Protein AF-A0A1I0CF00-F1 (afdb_monomer)

Solvent-accessible surface area (backbone atoms only — not comparable to full-atom values): 13195 Å² total; per-residue (Å²): 124,70,68,64,56,53,54,52,51,55,51,50,52,52,50,57,70,64,70,76,66,84,88,83,88,80,82,93,79,86,88,82,90,78,90,83,83,88,87,79,96,73,81,94,70,82,59,93,45,77,67,54,40,52,55,49,54,50,50,50,38,52,54,46,46,50,56,54,45,52,52,44,42,76,74,68,28,50,64,44,57,35,28,77,68,44,48,93,72,26,65,61,33,32,33,40,39,34,33,82,88,76,31,35,36,36,42,26,32,68,42,72,38,69,77,51,71,64,44,67,66,56,51,50,52,52,52,49,29,57,68,70,56,77,86,54,43,73,81,59,37,70,90,75,41,71,88,66,56,83,84,80,54,82,70,60,83,76,60,71,58,58,74,57,58,66,90,75,36,50,82,42,38,37,39,40,31,43,70,41,89,24,76,59,67,87,45,52,93,64,43,46,80,78,50,94,53,29,34,32,45,83,88,30,41,34,38,49,38,68,80,83,66,87,80,118

Mean predicted aligned error: 14.59 Å

Sequence (216 aa):
MSVFILIIVVVIINYYCFHVRKPDNKNQDTNTKKQPPPKKYQEVTTPTSKHARNDYFQKLGVEYEKKVGKKFEELGYYVVYNGLIKGLLDEGVDLIAIDFKRQDIHLIQCKNWKKMVMTHELLEKVYRKLSCFNFHPANYAADNLASYQQINNPYHSQVDITQIEPAKYTIRKSLYISYDRSVHMENGQYLTMMGVGIFKYKEMKIVTTNILEEFK

Radius of gyration: 21.08 Å; Cα contacts (8 Å, |Δi|>4): 256; chains: 1; bounding box: 50×57×60 Å

pLDDT: mean 71.98, std 21.24, range [21.81, 97.56]

Structure (mmCIF, N/CA/C/O backbone):
data_AF-A0A1I0CF00-F1
#
_entry.id   AF-A0A1I0CF00-F1
#
loop_
_atom_site.group_PDB
_atom_site.id
_atom_site.type_symbol
_atom_site.label_atom_id
_atom_site.label_alt_id
_atom_site.label_comp_id
_atom_site.label_asym_id
_atom_site.label_entity_id
_atom_site.label_seq_id
_atom_site.pdbx_PDB_ins_code
_atom_site.Cartn_x
_atom_site.Cartn_y
_atom_site.Cartn_z
_atom_site.occupancy
_atom_site.B_iso_or_equiv
_atom_site.auth_seq_id
_atom_site.auth_comp_id
_atom_site.auth_asym_id
_atom_site.auth_atom_id
_atom_site.pdbx_PDB_model_num
ATOM 1 N N . MET A 1 1 ? 29.404 7.773 33.041 1.00 54.38 1 MET A N 1
ATOM 2 C CA . MET A 1 1 ? 30.088 8.273 31.822 1.00 54.38 1 MET A CA 1
ATOM 3 C C . MET A 1 1 ? 29.540 7.721 30.496 1.00 54.38 1 MET A C 1
ATOM 5 O O . MET A 1 1 ? 29.854 8.291 29.465 1.00 54.38 1 MET A O 1
ATOM 9 N N . SER A 1 2 ? 28.691 6.681 30.478 1.00 61.72 2 SER A N 1
ATOM 10 C CA . SER A 1 2 ? 28.264 6.030 29.220 1.00 61.72 2 SER A CA 1
ATOM 11 C C . SER A 1 2 ? 27.149 6.769 28.441 1.00 61.72 2 SER A C 1
ATOM 13 O O . SER A 1 2 ? 27.129 6.742 27.216 1.00 61.72 2 SER A O 1
ATOM 15 N N . VAL A 1 3 ? 26.269 7.518 29.120 1.00 62.84 3 VAL A N 1
ATOM 16 C CA . VAL A 1 3 ? 25.122 8.205 28.477 1.00 62.84 3 VAL A CA 1
ATOM 17 C C . VAL A 1 3 ? 25.532 9.475 27.715 1.00 62.84 3 VAL A C 1
ATOM 19 O O . VAL A 1 3 ? 24.997 9.761 26.648 1.00 62.84 3 VAL A O 1
ATOM 22 N N . PHE A 1 4 ? 26.532 10.208 28.212 1.00 62.22 4 PHE A N 1
ATOM 23 C CA . PHE A 1 4 ? 27.020 11.431 27.561 1.00 62.22 4 PHE A CA 1
ATOM 24 C C . PHE A 1 4 ? 27.689 11.157 26.208 1.00 62.22 4 PHE A C 1
ATOM 26 O O . PHE A 1 4 ? 27.531 11.940 25.276 1.00 62.22 4 PHE A O 1
ATOM 33 N N . ILE A 1 5 ? 28.373 10.018 26.072 1.00 68.44 5 ILE A N 1
ATOM 34 C CA . ILE A 1 5 ? 29.014 9.617 24.813 1.00 68.44 5 ILE A CA 1
ATOM 35 C C . ILE A 1 5 ? 27.951 9.309 23.748 1.00 68.44 5 ILE A C 1
ATOM 37 O O . ILE A 1 5 ? 28.104 9.711 22.597 1.00 68.44 5 ILE A O 1
ATOM 41 N N . LEU A 1 6 ? 26.836 8.678 24.132 1.00 62.50 6 LEU A N 1
ATOM 42 C CA . LEU A 1 6 ? 25.747 8.356 23.207 1.00 62.50 6 LEU A CA 1
ATOM 43 C C . LEU A 1 6 ? 25.068 9.621 22.653 1.00 62.50 6 LEU A C 1
ATOM 45 O O . LEU A 1 6 ? 24.794 9.704 21.458 1.00 62.50 6 LEU A O 1
ATOM 49 N N . ILE A 1 7 ? 24.853 10.630 23.505 1.00 69.81 7 ILE A N 1
ATOM 50 C CA . ILE A 1 7 ? 24.252 11.909 23.099 1.00 69.81 7 ILE A CA 1
ATOM 51 C C . ILE A 1 7 ? 25.170 12.647 22.119 1.00 69.81 7 ILE A C 1
ATOM 53 O O . ILE A 1 7 ? 24.702 13.138 21.095 1.00 69.81 7 ILE A O 1
ATOM 57 N N . ILE A 1 8 ? 26.481 12.665 22.377 1.00 71.88 8 ILE A N 1
ATOM 58 C CA . ILE A 1 8 ? 27.456 13.306 21.484 1.00 71.88 8 ILE A CA 1
ATOM 59 C C . ILE A 1 8 ? 27.476 12.613 20.114 1.00 71.88 8 ILE A C 1
ATOM 61 O O . ILE A 1 8 ? 27.460 13.294 19.091 1.00 71.88 8 ILE A O 1
ATOM 65 N N . VAL A 1 9 ? 27.421 11.278 20.064 1.00 72.00 9 VAL A N 1
ATOM 66 C CA . VAL A 1 9 ? 27.372 10.531 18.795 1.00 72.00 9 VAL A CA 1
ATOM 67 C C . VAL A 1 9 ? 26.090 10.836 18.009 1.00 72.00 9 VAL A C 1
ATOM 69 O O . VAL A 1 9 ? 26.163 11.077 16.806 1.00 72.00 9 VAL A O 1
ATOM 72 N N . VAL A 1 10 ? 24.927 10.907 18.664 1.00 71.06 10 VAL A N 1
ATOM 73 C CA . VAL A 1 10 ? 23.648 11.231 17.999 1.00 71.06 10 VAL A CA 1
ATOM 74 C C . VAL A 1 10 ? 23.626 12.669 17.470 1.00 71.06 10 VAL A C 1
ATOM 76 O O . VAL A 1 10 ? 23.135 12.903 16.364 1.00 71.06 10 VAL A O 1
ATOM 79 N N . VAL A 1 11 ? 24.185 13.625 18.218 1.00 73.56 11 VAL A N 1
ATOM 80 C CA . VAL A 1 11 ? 24.289 15.031 17.791 1.00 73.56 11 VAL A CA 1
ATOM 81 C C . VAL A 1 11 ? 25.256 15.176 16.618 1.00 73.56 11 VAL A C 1
ATOM 83 O O . VAL A 1 11 ? 24.944 15.880 15.662 1.00 73.56 11 VAL A O 1
ATOM 86 N N . ILE A 1 12 ? 26.386 14.464 16.637 1.00 71.62 12 ILE A N 1
ATOM 87 C CA . ILE A 1 12 ? 27.361 14.470 15.541 1.00 71.62 12 ILE A CA 1
ATOM 88 C C . ILE A 1 12 ? 26.761 13.848 14.272 1.00 71.62 12 ILE A C 1
ATOM 90 O O . ILE A 1 12 ? 26.886 14.432 13.197 1.00 71.62 12 ILE A O 1
ATOM 94 N N . ILE A 1 13 ? 26.055 12.716 14.377 1.00 68.31 13 ILE A N 1
ATOM 95 C CA . ILE A 1 13 ? 25.376 12.089 13.230 1.00 68.31 13 ILE A CA 1
ATOM 96 C C . ILE A 1 13 ? 24.311 13.033 12.653 1.00 68.31 13 ILE A C 1
ATOM 98 O O . ILE A 1 13 ? 24.291 13.244 11.442 1.00 68.31 13 ILE A O 1
ATOM 102 N N . ASN A 1 14 ? 23.482 13.665 13.494 1.00 56.19 14 ASN A N 1
ATOM 103 C CA . ASN A 1 14 ? 22.504 14.659 13.032 1.00 56.19 14 ASN A CA 1
ATOM 104 C C . ASN A 1 14 ? 23.170 15.873 12.368 1.00 56.19 14 ASN A C 1
ATOM 106 O O . ASN A 1 14 ? 22.715 16.317 11.316 1.00 56.19 14 ASN A O 1
ATOM 110 N N . TYR A 1 15 ? 24.265 16.382 12.939 1.00 70.44 15 TYR A N 1
ATOM 111 C CA . TYR A 1 15 ? 25.018 17.505 12.382 1.00 70.44 15 TYR A CA 1
ATOM 112 C C . TYR A 1 15 ? 25.582 17.180 10.991 1.00 70.44 15 TYR A C 1
ATOM 114 O O . TYR A 1 15 ? 25.384 17.954 10.052 1.00 70.44 15 TYR A O 1
ATOM 122 N N . TYR A 1 16 ? 26.197 16.004 10.814 1.00 63.03 16 TYR A N 1
ATOM 123 C CA . TYR A 1 16 ? 26.709 15.568 9.510 1.00 63.03 16 TYR A CA 1
ATOM 124 C C . TYR A 1 16 ? 25.592 15.258 8.501 1.00 63.03 16 TYR A C 1
ATOM 126 O O . TYR A 1 16 ? 25.736 15.593 7.326 1.00 63.03 16 TYR A O 1
ATOM 134 N N . CYS A 1 17 ? 24.455 14.698 8.933 1.00 53.47 17 CYS A N 1
ATOM 135 C CA . CYS A 1 17 ? 23.282 14.511 8.070 1.00 53.47 17 CYS A CA 1
ATOM 136 C C . CYS A 1 17 ? 22.659 15.843 7.620 1.00 53.47 17 CYS A C 1
ATOM 138 O O . CYS A 1 17 ? 22.085 15.909 6.533 1.00 53.47 17 CYS A O 1
ATOM 140 N N . PHE A 1 18 ? 22.783 16.905 8.422 1.00 40.59 18 PHE A N 1
ATOM 141 C CA . PHE A 1 18 ? 22.209 18.218 8.129 1.00 40.59 18 PHE A CA 1
ATOM 142 C C . PHE A 1 18 ? 23.127 19.117 7.278 1.00 40.59 18 PHE A C 1
ATOM 144 O O . PHE A 1 18 ? 22.627 19.905 6.479 1.00 40.59 18 PHE A O 1
ATOM 151 N N . HIS A 1 19 ? 24.457 18.997 7.393 1.00 44.28 19 HIS A N 1
ATOM 152 C CA . HIS A 1 19 ? 25.410 19.909 6.730 1.00 44.28 19 HIS A CA 1
ATOM 153 C C . HIS A 1 19 ? 25.918 19.476 5.342 1.00 44.28 19 HIS A C 1
ATOM 155 O O . HIS A 1 19 ? 26.671 20.219 4.713 1.00 44.28 19 HIS A O 1
ATOM 161 N N . VAL A 1 20 ? 25.469 18.343 4.788 1.00 38.72 20 VAL A N 1
ATOM 162 C CA . VAL A 1 20 ? 25.739 17.979 3.380 1.00 38.72 20 VAL A CA 1
ATOM 163 C C . VAL A 1 20 ? 24.528 18.309 2.500 1.00 38.72 20 VAL A C 1
ATOM 165 O O . VAL A 1 20 ? 23.884 17.446 1.909 1.00 38.72 20 VAL A O 1
ATOM 168 N N . ARG A 1 21 ? 24.216 19.602 2.388 1.00 36.41 21 ARG A N 1
ATOM 169 C CA . ARG A 1 21 ? 23.418 20.165 1.289 1.00 36.41 21 ARG A CA 1
ATOM 170 C C . ARG A 1 21 ? 24.198 21.330 0.692 1.00 36.41 21 ARG A C 1
ATOM 172 O O . ARG A 1 21 ? 24.284 22.398 1.286 1.00 36.41 21 ARG A O 1
ATOM 179 N N . LYS A 1 22 ? 24.799 21.104 -0.481 1.00 34.75 22 LYS A N 1
ATOM 180 C CA . LYS A 1 22 ? 25.343 22.187 -1.311 1.00 34.75 22 LYS A CA 1
ATOM 181 C C . LYS A 1 22 ? 24.185 23.011 -1.899 1.00 34.75 22 LYS A C 1
ATOM 183 O O . LYS A 1 22 ? 23.158 22.419 -2.235 1.00 34.75 22 LYS A O 1
ATOM 188 N N . PRO A 1 23 ? 24.336 24.338 -2.036 1.00 30.58 23 PRO A N 1
ATOM 189 C CA . PRO A 1 23 ? 23.313 25.188 -2.624 1.00 30.58 23 PRO A CA 1
ATOM 190 C C . PRO A 1 23 ? 23.381 25.125 -4.153 1.00 30.58 23 PRO A C 1
ATOM 192 O O . PRO A 1 23 ? 24.454 25.311 -4.726 1.00 30.58 23 PRO A O 1
ATOM 195 N N . ASP A 1 24 ? 22.232 24.927 -4.801 1.00 33.56 24 ASP A N 1
ATOM 196 C CA . ASP A 1 24 ? 22.068 25.242 -6.219 1.00 33.56 24 ASP A CA 1
ATOM 197 C C . ASP A 1 24 ? 21.394 26.609 -6.367 1.00 33.56 24 ASP A C 1
ATOM 199 O O . ASP A 1 24 ? 20.316 26.887 -5.842 1.00 33.56 24 ASP A O 1
ATOM 203 N N . ASN A 1 25 ? 22.115 27.465 -7.078 1.00 31.67 25 ASN A N 1
ATOM 204 C CA . ASN A 1 25 ? 21.819 28.838 -7.439 1.00 31.67 25 ASN A CA 1
ATOM 205 C C . ASN A 1 25 ? 20.781 28.880 -8.577 1.00 31.67 25 ASN A C 1
ATOM 207 O O . ASN A 1 25 ? 20.931 28.115 -9.533 1.00 31.67 25 ASN A O 1
ATOM 211 N N . LYS A 1 26 ? 19.795 29.792 -8.511 1.00 29.53 26 LYS A N 1
ATOM 212 C CA . LYS A 1 26 ? 19.340 30.598 -9.666 1.00 29.53 26 LYS A CA 1
ATOM 213 C C . LYS A 1 26 ? 18.283 31.649 -9.301 1.00 29.53 26 LYS A C 1
ATOM 215 O O . LYS A 1 26 ? 17.176 31.324 -8.889 1.00 29.53 26 LYS A O 1
ATOM 220 N N . ASN A 1 27 ? 18.704 32.896 -9.511 1.00 28.88 27 ASN A N 1
ATOM 221 C CA . ASN A 1 27 ? 18.011 34.087 -10.009 1.00 28.88 27 ASN A CA 1
ATOM 222 C C . ASN A 1 27 ? 16.478 34.152 -9.957 1.00 28.88 27 ASN A C 1
ATOM 224 O O . ASN A 1 27 ? 15.762 33.386 -10.599 1.00 28.88 27 ASN A O 1
ATOM 228 N N . GLN A 1 28 ? 16.024 35.208 -9.279 1.00 29.33 28 GLN A N 1
ATOM 229 C CA . GLN A 1 28 ? 14.734 35.850 -9.475 1.00 29.33 28 GLN A CA 1
ATOM 230 C C . GLN A 1 28 ? 14.637 36.395 -10.901 1.00 29.33 28 GLN A C 1
ATOM 232 O O . GLN A 1 28 ? 15.476 37.194 -11.299 1.00 29.33 28 GLN A O 1
ATOM 237 N N . ASP A 1 29 ? 13.576 36.021 -11.609 1.00 30.38 29 ASP A N 1
ATOM 238 C CA . ASP A 1 29 ? 12.989 36.865 -12.640 1.00 30.38 29 ASP A CA 1
ATOM 239 C C . ASP A 1 29 ? 11.465 36.817 -12.535 1.00 30.38 29 ASP A C 1
ATOM 241 O O . ASP A 1 29 ? 10.836 35.801 -12.236 1.00 30.38 29 ASP A O 1
ATOM 245 N N . THR A 1 30 ? 10.902 38.004 -12.686 1.00 26.94 30 THR A N 1
ATOM 246 C CA . THR A 1 30 ? 9.534 38.406 -12.380 1.00 26.94 30 THR A CA 1
ATOM 247 C C . THR A 1 30 ? 8.502 37.953 -13.418 1.00 26.94 30 THR A C 1
ATOM 249 O O . THR A 1 30 ? 8.816 37.846 -14.597 1.00 26.94 30 THR A O 1
ATOM 252 N N . ASN A 1 31 ? 7.241 37.910 -12.966 1.00 24.97 31 ASN A N 1
ATOM 253 C CA . ASN A 1 31 ? 6.026 38.390 -13.648 1.00 24.97 31 ASN A CA 1
ATOM 254 C C . ASN A 1 31 ? 4.909 37.402 -14.064 1.00 24.97 31 ASN A C 1
ATOM 256 O O . ASN A 1 31 ? 5.079 36.456 -14.818 1.00 24.97 31 ASN A O 1
ATOM 260 N N . THR A 1 32 ? 3.725 37.817 -13.583 1.00 25.53 32 THR A N 1
ATOM 261 C CA . THR A 1 32 ? 2.346 37.752 -14.104 1.00 25.53 32 THR A CA 1
ATOM 262 C C . THR A 1 32 ? 1.561 36.436 -14.224 1.00 25.53 32 THR A C 1
ATOM 264 O O . THR A 1 32 ? 1.728 35.603 -15.106 1.00 25.53 32 THR A O 1
ATOM 267 N N . LYS A 1 33 ? 0.526 36.385 -13.368 1.00 36.03 33 LYS A N 1
ATOM 268 C CA . LYS A 1 33 ? -0.731 35.633 -13.491 1.00 36.03 33 LYS A CA 1
ATOM 269 C C . LYS A 1 33 ? -1.349 35.755 -14.893 1.00 36.03 33 LYS A C 1
ATOM 271 O O . LYS A 1 33 ? -1.507 36.874 -15.374 1.00 36.03 33 LYS A O 1
ATOM 276 N N . LYS A 1 34 ? -1.849 34.637 -15.435 1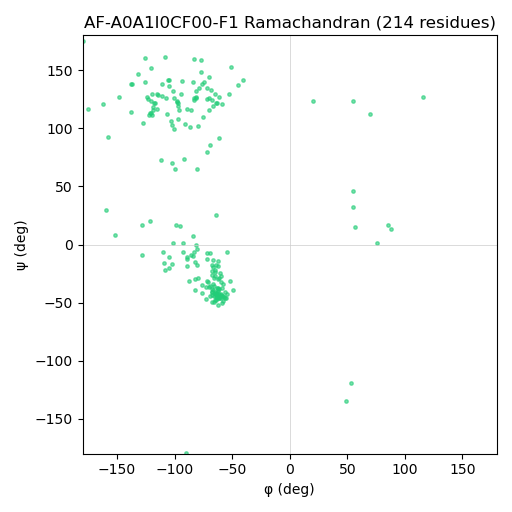.00 26.97 34 LYS A N 1
ATOM 277 C CA . LYS A 1 34 ? -3.046 34.541 -16.301 1.00 26.97 34 LYS A CA 1
ATOM 278 C C . LYS A 1 34 ? -3.525 33.081 -16.340 1.00 26.97 34 LYS A C 1
ATOM 280 O O . LYS A 1 34 ? -2.772 32.194 -16.723 1.00 26.97 34 LYS A O 1
ATOM 285 N N . GLN A 1 35 ? -4.765 32.830 -15.919 1.00 33.41 35 GLN A N 1
ATOM 286 C CA . GLN A 1 35 ? -5.457 31.555 -16.152 1.00 33.41 35 GLN A CA 1
ATOM 287 C C . GLN A 1 35 ? -5.893 31.468 -17.625 1.00 33.41 35 GLN A C 1
ATOM 289 O O . GLN A 1 35 ? -6.404 32.469 -18.132 1.00 33.41 35 GLN A O 1
ATOM 294 N N . PRO A 1 36 ? -5.784 30.306 -18.296 1.00 31.36 36 PRO A N 1
ATOM 295 C CA . PRO A 1 36 ? -6.511 30.056 -19.532 1.00 31.36 36 PRO A CA 1
ATOM 296 C C . PRO A 1 36 ? -7.664 29.033 -19.361 1.00 31.36 36 PRO A C 1
ATOM 298 O O . PRO A 1 36 ? -7.715 28.305 -18.368 1.00 31.36 36 PRO A O 1
ATOM 301 N N . PRO A 1 37 ? -8.621 29.030 -20.311 1.00 28.47 37 PRO A N 1
ATOM 302 C CA . PRO A 1 37 ? -10.024 28.609 -20.161 1.00 28.47 37 PRO A CA 1
ATOM 303 C C . PRO A 1 37 ? -10.239 27.099 -20.462 1.00 28.47 37 PRO A C 1
ATOM 305 O O . PRO A 1 37 ? -9.266 26.391 -20.733 1.00 28.47 37 PRO A O 1
ATOM 308 N N . PRO A 1 38 ? -11.472 26.541 -20.391 1.00 31.38 38 PRO A N 1
ATOM 309 C CA . PRO A 1 38 ? -11.665 25.094 -20.290 1.00 31.38 38 PRO A CA 1
ATOM 310 C C . PRO A 1 38 ? -11.646 24.328 -21.632 1.00 31.38 38 PRO A C 1
ATOM 312 O O . PRO A 1 38 ? -12.282 24.723 -22.601 1.00 31.38 38 PRO A O 1
ATOM 315 N N . LYS A 1 39 ? -10.987 23.154 -21.569 1.00 41.09 39 LYS A N 1
ATOM 316 C CA . LYS A 1 39 ? -11.107 21.876 -22.321 1.00 41.09 39 LYS A CA 1
ATOM 317 C C . LYS A 1 39 ? -11.022 21.842 -23.864 1.00 41.09 39 LYS A C 1
ATOM 319 O O . LYS A 1 39 ? -11.933 22.258 -24.569 1.00 41.09 39 LYS A O 1
ATOM 324 N N . LYS A 1 40 ? -10.064 21.038 -24.360 1.00 21.81 40 LYS A N 1
ATOM 325 C CA . LYS A 1 40 ? -10.243 20.133 -25.517 1.00 21.81 40 LYS A CA 1
ATOM 326 C C . LYS A 1 40 ? -9.366 18.881 -25.331 1.00 21.81 40 LYS A C 1
ATOM 328 O O . LYS A 1 40 ? -8.184 19.010 -25.034 1.00 21.81 40 LYS A O 1
ATOM 333 N N . TYR A 1 41 ? -9.954 17.686 -25.429 1.00 36.16 41 TYR A N 1
ATOM 334 C CA . TYR A 1 41 ? -9.240 16.398 -25.367 1.00 36.16 41 TYR A CA 1
ATOM 335 C C . TYR A 1 41 ? -8.285 16.312 -26.574 1.00 36.16 41 TYR A C 1
ATOM 337 O O . TYR A 1 41 ? -8.749 16.435 -27.708 1.00 36.16 41 TYR A O 1
ATOM 345 N N . GLN A 1 42 ? -6.978 16.151 -26.345 1.00 30.59 42 GLN A N 1
ATOM 346 C CA . GLN A 1 42 ? -5.971 15.955 -27.396 1.00 30.59 42 GLN A CA 1
ATOM 347 C C . GLN A 1 42 ? -5.150 14.687 -27.120 1.00 30.59 42 GLN A C 1
ATOM 349 O O . GLN A 1 42 ? -4.832 14.378 -25.973 1.00 30.59 42 GLN A O 1
ATOM 354 N N . GLU A 1 43 ? -4.881 13.958 -28.203 1.00 34.19 43 GLU A N 1
ATOM 355 C CA . GLU A 1 43 ? -4.116 12.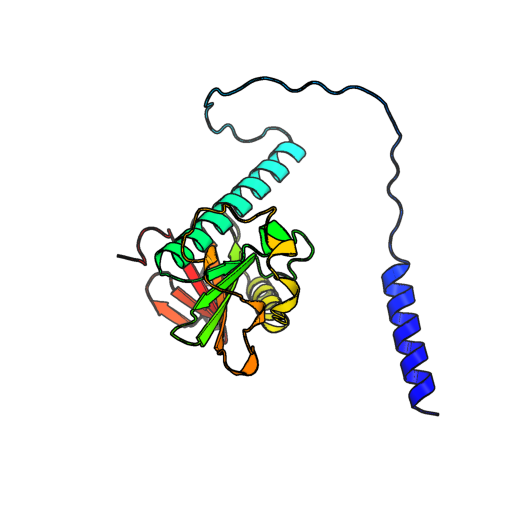713 -28.332 1.00 34.19 43 GLU A CA 1
ATOM 356 C C . GLU A 1 43 ? -2.840 12.654 -27.474 1.00 34.19 43 GLU A C 1
ATOM 358 O O . GLU A 1 43 ? -2.107 13.633 -27.344 1.00 34.19 43 GLU A O 1
ATOM 363 N N . VAL A 1 44 ? -2.553 11.475 -26.908 1.00 39.97 44 VAL A N 1
ATOM 364 C CA . VAL A 1 44 ? -1.395 11.215 -26.036 1.00 39.97 44 VAL A CA 1
ATOM 365 C C . VAL A 1 44 ? -0.097 11.258 -26.853 1.00 39.97 44 VAL A C 1
ATOM 367 O O . VAL A 1 44 ? 0.410 10.234 -27.303 1.00 39.97 44 VAL A O 1
ATOM 370 N N . THR A 1 45 ? 0.466 12.449 -27.038 1.00 41.81 45 THR A N 1
ATOM 371 C CA . THR A 1 45 ? 1.798 12.639 -27.625 1.00 41.81 45 THR A CA 1
ATOM 372 C C . THR A 1 45 ? 2.881 12.472 -26.559 1.00 41.81 45 THR A C 1
ATOM 374 O O . THR A 1 45 ? 2.866 13.150 -25.530 1.00 41.81 45 THR A O 1
ATOM 377 N N . THR A 1 46 ? 3.848 11.587 -26.805 1.00 50.62 46 THR A N 1
ATOM 378 C CA . THR A 1 46 ? 5.064 11.426 -25.990 1.00 50.62 46 THR A CA 1
ATOM 379 C C . THR A 1 46 ? 5.786 12.772 -25.799 1.00 50.62 46 THR A C 1
ATOM 381 O O . THR A 1 46 ? 6.049 13.452 -26.791 1.00 50.62 46 THR A O 1
ATOM 384 N N . PRO A 1 47 ? 6.140 13.175 -24.563 1.00 51.00 47 PRO A N 1
ATOM 385 C CA . PRO A 1 47 ? 6.740 14.484 -24.305 1.00 51.00 47 PRO A CA 1
ATOM 386 C C . PRO A 1 47 ? 8.160 14.614 -24.874 1.00 51.00 47 PRO A C 1
ATOM 388 O O . PRO A 1 47 ? 9.019 13.760 -24.655 1.00 51.00 47 PRO A O 1
ATOM 391 N N . THR A 1 48 ? 8.406 15.728 -25.567 1.00 53.19 48 THR A N 1
ATOM 392 C CA . THR A 1 48 ? 9.644 16.049 -26.299 1.00 53.19 48 THR A CA 1
ATOM 393 C C . THR A 1 48 ? 10.740 16.696 -25.440 1.00 53.19 48 THR A C 1
ATOM 395 O O . THR A 1 48 ? 11.877 16.801 -25.891 1.00 53.19 48 THR A O 1
ATOM 398 N N . SER A 1 49 ? 10.454 17.086 -24.188 1.00 69.62 49 SER A N 1
ATOM 399 C CA . SER A 1 49 ? 11.430 17.683 -23.257 1.00 69.62 49 SER A CA 1
ATOM 400 C C . SER A 1 49 ? 11.607 16.862 -21.971 1.00 69.62 49 SER A C 1
ATOM 402 O O . SER A 1 49 ? 10.689 16.174 -21.519 1.00 69.62 49 SER A O 1
ATOM 404 N N . LYS A 1 50 ? 12.793 16.938 -21.341 1.00 63.12 50 LYS A N 1
ATOM 405 C CA . LYS A 1 50 ? 13.123 16.192 -20.105 1.00 63.12 50 LYS A CA 1
ATOM 406 C C . LYS A 1 50 ? 12.179 16.524 -18.940 1.00 63.12 50 LYS A C 1
ATOM 408 O O . LYS A 1 50 ? 11.799 15.620 -18.201 1.00 63.12 50 LYS A O 1
ATOM 413 N N . HIS A 1 51 ? 11.769 17.787 -18.808 1.00 64.31 51 HIS A N 1
ATOM 414 C CA . HIS A 1 51 ? 10.801 18.216 -17.792 1.00 64.31 51 HIS A CA 1
ATOM 415 C C . HIS A 1 51 ? 9.405 17.647 -18.062 1.00 64.31 51 HIS A C 1
ATOM 417 O O . HIS A 1 51 ? 8.852 16.968 -17.202 1.00 64.31 51 HIS A O 1
ATOM 423 N N . ALA A 1 52 ? 8.896 17.784 -19.291 1.00 63.91 52 ALA A N 1
ATOM 424 C CA . ALA A 1 52 ? 7.593 17.233 -19.663 1.00 63.91 52 ALA A CA 1
ATOM 425 C C . ALA A 1 52 ? 7.546 15.697 -19.541 1.00 63.91 52 ALA A C 1
ATOM 427 O O . ALA A 1 52 ? 6.504 15.117 -19.239 1.00 63.91 52 ALA A O 1
ATOM 428 N N . ARG A 1 53 ? 8.688 15.025 -19.737 1.00 62.72 53 ARG A N 1
ATOM 429 C CA . ARG A 1 53 ? 8.844 13.583 -19.525 1.00 62.72 53 ARG A CA 1
ATOM 430 C C . ARG A 1 53 ? 8.722 13.196 -18.052 1.00 62.72 53 ARG A C 1
ATOM 432 O O . ARG A 1 53 ? 8.034 12.221 -17.759 1.00 62.72 53 ARG A O 1
ATOM 439 N N . ASN A 1 54 ? 9.341 13.945 -17.142 1.00 70.31 54 ASN A N 1
ATOM 440 C CA . ASN A 1 54 ? 9.207 13.701 -15.703 1.00 70.31 54 ASN A CA 1
ATOM 441 C C . ASN A 1 54 ? 7.763 13.914 -15.234 1.00 70.31 54 ASN A C 1
ATOM 443 O O . ASN A 1 54 ? 7.212 13.036 -14.570 1.00 70.31 54 ASN A O 1
ATOM 447 N N . ASP A 1 55 ? 7.126 15.003 -15.665 1.00 75.38 55 ASP A N 1
ATOM 448 C CA . ASP A 1 55 ? 5.731 15.305 -15.324 1.00 75.38 55 ASP A CA 1
ATOM 449 C C . ASP A 1 55 ? 4.774 14.227 -15.849 1.00 75.38 55 ASP A C 1
ATOM 451 O O . ASP A 1 55 ? 3.818 13.840 -15.179 1.00 75.38 55 ASP A O 1
ATOM 455 N N . TYR A 1 56 ? 5.040 13.696 -17.045 1.00 77.12 56 TYR A N 1
ATOM 456 C CA . TYR A 1 56 ? 4.265 12.604 -17.626 1.00 77.12 56 TYR A CA 1
ATOM 457 C C . TYR A 1 56 ? 4.378 11.311 -16.811 1.00 77.12 56 TYR A C 1
ATOM 459 O O . TYR A 1 56 ? 3.359 10.704 -16.486 1.00 77.12 56 TYR A O 1
ATOM 467 N N . PHE A 1 57 ? 5.590 10.891 -16.432 1.00 75.88 57 PHE A N 1
ATOM 468 C CA . PHE A 1 57 ? 5.755 9.688 -15.608 1.00 75.88 57 PHE A CA 1
ATOM 469 C C . PHE A 1 57 ? 5.174 9.851 -14.208 1.00 75.88 57 PHE A C 1
ATOM 471 O O . PHE A 1 57 ? 4.600 8.901 -13.679 1.00 75.88 57 PHE A O 1
ATOM 478 N N . GLN A 1 58 ? 5.272 11.048 -13.630 1.00 80.69 58 GLN A N 1
ATOM 479 C CA . GLN A 1 58 ? 4.642 11.347 -12.351 1.00 80.69 58 GLN A CA 1
ATOM 480 C C . GLN A 1 58 ? 3.117 11.229 -12.448 1.00 80.69 58 GLN A C 1
ATOM 482 O O . GLN A 1 58 ? 2.509 10.554 -11.622 1.00 80.69 58 GLN A O 1
ATOM 487 N N . LYS A 1 59 ? 2.502 11.789 -13.499 1.00 84.31 59 LYS A N 1
ATOM 488 C CA . LYS A 1 59 ? 1.060 11.637 -13.761 1.00 84.31 59 LYS A CA 1
ATOM 489 C C . LYS A 1 59 ? 0.654 10.174 -13.914 1.00 84.31 59 LYS A C 1
ATOM 491 O O . LYS A 1 59 ? -0.318 9.755 -13.298 1.00 84.31 59 LYS A O 1
ATOM 496 N N . LEU A 1 60 ? 1.426 9.384 -14.659 1.00 83.38 60 LEU A N 1
ATOM 497 C CA . LEU A 1 60 ? 1.177 7.947 -14.803 1.00 83.38 60 LEU A CA 1
ATOM 498 C C . LEU A 1 60 ? 1.271 7.188 -13.469 1.00 83.38 60 LEU A C 1
ATOM 500 O O . LEU A 1 60 ? 0.512 6.243 -13.253 1.00 83.38 60 LEU A O 1
ATOM 504 N N . GLY A 1 61 ? 2.201 7.562 -12.586 1.00 85.62 61 GLY A N 1
ATOM 505 C CA . GLY A 1 61 ? 2.294 7.009 -11.231 1.00 85.62 61 GLY A CA 1
ATOM 506 C C . GLY A 1 61 ? 1.040 7.314 -10.412 1.00 85.62 61 GLY A C 1
ATOM 507 O O . GLY A 1 61 ? 0.378 6.394 -9.939 1.00 85.62 61 GLY A O 1
ATOM 508 N N . VAL A 1 62 ? 0.650 8.591 -10.370 1.00 86.88 62 VAL A N 1
ATOM 509 C CA . VAL A 1 62 ? -0.556 9.073 -9.679 1.00 86.88 62 VAL A CA 1
ATOM 510 C C . VAL A 1 62 ? -1.823 8.383 -10.192 1.00 86.88 62 VAL A C 1
ATOM 512 O O . VAL A 1 62 ? -2.669 7.967 -9.405 1.00 86.88 62 VAL A O 1
ATOM 515 N N . GLU A 1 63 ? -1.983 8.240 -11.508 1.00 87.75 63 GLU A N 1
ATOM 516 C CA . GLU A 1 63 ? -3.132 7.540 -12.096 1.00 87.75 63 GLU A CA 1
ATOM 517 C C . GLU A 1 63 ? -3.174 6.064 -11.699 1.00 87.75 63 GLU A C 1
ATOM 519 O O . GLU A 1 63 ? -4.249 5.516 -11.445 1.00 87.75 63 GLU A O 1
ATOM 524 N N . TYR A 1 64 ? -2.011 5.419 -11.617 1.00 88.75 64 TYR A N 1
ATOM 525 C CA . TYR A 1 64 ? -1.919 4.028 -11.202 1.00 88.75 64 TYR A CA 1
ATOM 526 C C . TYR A 1 64 ? -2.255 3.848 -9.716 1.00 88.75 64 TYR A C 1
ATOM 528 O O . TYR A 1 64 ? -3.057 2.975 -9.388 1.00 88.75 64 TYR A O 1
ATOM 536 N N . GLU A 1 65 ? -1.735 4.708 -8.838 1.00 90.81 65 GLU A N 1
ATOM 537 C CA . GLU A 1 65 ? -2.094 4.743 -7.411 1.00 90.81 65 GLU A CA 1
ATOM 538 C C . GLU A 1 65 ? -3.601 4.932 -7.216 1.00 90.81 65 GLU A C 1
ATOM 540 O O . GLU A 1 65 ? -4.234 4.168 -6.488 1.00 90.81 65 GLU A O 1
ATOM 545 N N . LYS A 1 66 ? -4.206 5.881 -7.943 1.00 89.50 66 LYS A N 1
ATOM 546 C CA . LYS A 1 66 ? -5.662 6.093 -7.938 1.00 89.50 66 LYS A CA 1
ATOM 547 C C . LYS A 1 66 ? -6.429 4.858 -8.391 1.00 89.50 66 LYS A C 1
ATOM 549 O O . LYS A 1 66 ? -7.432 4.500 -7.783 1.00 89.50 66 LYS A O 1
ATOM 554 N N . LYS A 1 67 ? -5.965 4.187 -9.448 1.00 89.44 67 LYS A N 1
ATOM 555 C CA . LYS A 1 67 ? -6.606 2.972 -9.965 1.00 89.44 67 LYS A CA 1
ATOM 556 C C . LYS A 1 67 ? -6.569 1.831 -8.946 1.00 89.44 67 LYS A C 1
ATOM 558 O O . LYS A 1 67 ? -7.579 1.150 -8.789 1.00 89.44 67 LYS A O 1
ATOM 563 N N . VAL A 1 68 ? -5.434 1.619 -8.276 1.00 91.19 68 VAL A N 1
ATOM 564 C CA . VAL A 1 68 ? -5.298 0.597 -7.226 1.00 91.19 68 VAL A CA 1
ATOM 565 C C . VAL A 1 68 ? -6.180 0.952 -6.030 1.00 91.19 68 VAL A C 1
ATOM 567 O O . VAL A 1 68 ? -6.977 0.118 -5.608 1.00 91.19 68 VAL A O 1
ATOM 570 N N . GLY A 1 69 ? -6.104 2.190 -5.531 1.00 91.19 69 GLY A N 1
ATOM 571 C CA . GLY A 1 69 ? -6.904 2.645 -4.390 1.00 91.19 69 GLY A CA 1
ATOM 572 C C . GLY A 1 69 ? -8.405 2.507 -4.633 1.00 91.19 69 GLY A C 1
ATOM 573 O O . GLY A 1 69 ? -9.097 1.911 -3.812 1.00 91.19 69 GLY A O 1
ATOM 574 N N . LYS A 1 70 ? -8.888 2.901 -5.817 1.00 87.62 70 LYS A N 1
ATOM 575 C CA . LYS A 1 70 ? -10.296 2.736 -6.196 1.00 87.62 70 LYS A CA 1
ATOM 576 C C . LYS A 1 70 ? -10.763 1.278 -6.143 1.00 87.62 70 LYS A C 1
ATOM 578 O O . LYS A 1 70 ? -11.908 1.022 -5.794 1.00 87.62 70 LYS A O 1
ATOM 583 N N . LYS A 1 71 ? -9.907 0.299 -6.459 1.00 88.88 71 LYS A N 1
ATOM 584 C CA . LYS A 1 71 ? -10.292 -1.117 -6.319 1.00 88.88 71 LYS A CA 1
ATOM 585 C C . LYS A 1 71 ? -10.420 -1.559 -4.872 1.00 88.88 71 LYS A C 1
ATOM 587 O O . LYS A 1 71 ? -11.340 -2.303 -4.565 1.00 88.88 71 LYS A O 1
ATOM 592 N N . PHE A 1 72 ? -9.568 -1.069 -3.978 1.00 90.94 72 PHE A N 1
ATOM 593 C CA . PHE A 1 72 ? -9.760 -1.301 -2.547 1.00 90.94 72 PHE A CA 1
ATOM 594 C C . PHE A 1 72 ? -11.055 -0.651 -2.038 1.00 90.94 72 PHE A C 1
ATOM 596 O O . PHE A 1 72 ? -11.807 -1.293 -1.310 1.00 90.94 72 PHE A O 1
ATOM 603 N N . GLU A 1 73 ? -11.368 0.569 -2.478 1.00 88.50 73 GLU A N 1
ATOM 604 C CA . GLU A 1 73 ? -12.637 1.237 -2.151 1.00 88.50 73 GLU A CA 1
ATOM 605 C C . GLU A 1 73 ? -13.857 0.439 -2.632 1.00 88.50 73 GLU A C 1
ATOM 607 O O . GLU A 1 73 ? -14.803 0.247 -1.873 1.00 88.50 73 GLU A O 1
ATOM 612 N N . GLU A 1 74 ? -13.832 -0.062 -3.872 1.00 86.75 74 GLU A N 1
ATOM 613 C CA . GLU A 1 74 ? -14.897 -0.906 -4.435 1.00 86.75 74 GLU A CA 1
ATOM 614 C C . GLU A 1 74 ? -15.084 -2.219 -3.650 1.00 86.75 74 GLU A C 1
ATOM 616 O O . GLU A 1 74 ? -16.195 -2.739 -3.579 1.00 86.75 74 GLU A O 1
ATOM 621 N N . LEU A 1 75 ? -14.021 -2.728 -3.017 1.00 87.62 75 LEU A N 1
ATOM 622 C CA . LEU A 1 75 ? -14.065 -3.885 -2.114 1.00 87.62 75 LEU A CA 1
ATOM 623 C C . LEU A 1 75 ? -14.520 -3.528 -0.686 1.00 87.62 75 LEU A C 1
ATOM 625 O O . LEU A 1 75 ? -14.613 -4.411 0.166 1.00 87.62 75 LEU A O 1
ATOM 629 N N . GLY A 1 76 ? -14.810 -2.254 -0.409 1.00 86.19 76 GLY A N 1
ATOM 630 C CA . GLY A 1 76 ? -15.298 -1.777 0.886 1.00 86.19 76 GLY A CA 1
ATOM 631 C C . GLY A 1 76 ? -14.207 -1.404 1.891 1.00 86.19 76 GLY A C 1
ATOM 632 O O . GLY A 1 76 ? -14.512 -1.228 3.070 1.00 86.19 76 GLY A O 1
ATOM 633 N N . TYR A 1 77 ? -12.951 -1.276 1.457 1.00 89.25 77 TYR A N 1
ATOM 634 C CA . TYR A 1 77 ? -11.875 -0.769 2.307 1.00 89.25 77 TYR A CA 1
ATOM 635 C C . TYR A 1 77 ? -11.968 0.752 2.432 1.00 89.25 77 TYR A C 1
ATOM 637 O O . TYR A 1 77 ? -12.313 1.455 1.481 1.00 89.25 77 TYR A O 1
ATOM 645 N N . TYR A 1 78 ? -11.556 1.272 3.585 1.00 89.19 78 TYR A N 1
ATOM 646 C CA . TYR A 1 78 ? -11.227 2.687 3.724 1.00 89.19 78 TYR A CA 1
ATOM 647 C C . TYR A 1 78 ? -9.812 2.918 3.209 1.00 89.19 78 TYR A C 1
ATOM 649 O O . TYR A 1 78 ? -8.878 2.254 3.662 1.00 89.19 78 TYR A O 1
ATOM 65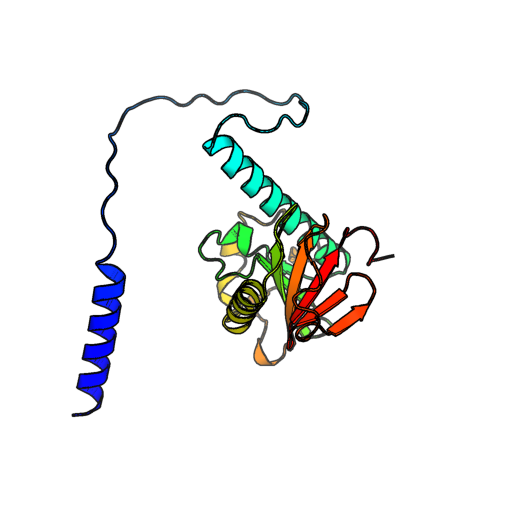7 N N . VAL A 1 79 ? -9.636 3.852 2.277 1.00 89.38 79 VAL A N 1
ATOM 658 C CA . VAL A 1 79 ? -8.356 4.044 1.584 1.00 89.38 79 VAL A CA 1
ATOM 659 C C . VAL A 1 79 ? -7.784 5.430 1.851 1.00 89.38 79 VAL A C 1
ATOM 661 O O . VAL A 1 79 ? -8.381 6.456 1.534 1.00 89.38 79 VAL A O 1
ATOM 664 N N . VAL A 1 80 ? -6.572 5.467 2.397 1.00 89.44 80 VAL A N 1
ATOM 665 C CA . VAL A 1 80 ? -5.752 6.677 2.486 1.00 89.44 80 VAL A CA 1
ATOM 666 C C . VAL A 1 80 ? -4.762 6.678 1.327 1.00 89.44 80 VAL A C 1
ATOM 668 O O . VAL A 1 80 ? -3.901 5.803 1.237 1.00 89.44 80 VAL A O 1
ATOM 671 N N . TYR A 1 81 ? -4.841 7.695 0.469 1.00 89.81 81 TYR A N 1
ATOM 672 C CA . TYR A 1 81 ? -3.890 7.923 -0.624 1.00 89.81 81 TYR A CA 1
ATOM 673 C C . TYR A 1 81 ? -2.616 8.613 -0.112 1.00 89.81 81 TYR A C 1
ATOM 675 O O . TYR A 1 81 ? -2.348 9.770 -0.437 1.00 89.81 81 TYR A O 1
ATOM 683 N N . ASN A 1 82 ? -1.856 7.919 0.740 1.00 91.38 82 ASN A N 1
ATOM 684 C CA . ASN A 1 82 ? -0.701 8.466 1.459 1.00 91.38 82 ASN A CA 1
ATOM 685 C C . ASN A 1 82 ? 0.349 9.106 0.534 1.00 91.38 82 ASN A C 1
ATOM 687 O O . ASN A 1 82 ? 0.810 10.204 0.830 1.00 91.38 82 ASN A O 1
ATOM 691 N N . GLY A 1 83 ? 0.665 8.482 -0.603 1.00 88.25 83 GLY A N 1
ATOM 692 C CA . GLY A 1 83 ? 1.603 9.013 -1.598 1.00 88.25 83 GLY A CA 1
ATOM 693 C C . GLY A 1 83 ? 1.140 10.342 -2.200 1.00 88.25 83 GLY A C 1
ATOM 694 O O . GLY A 1 83 ? 1.933 11.269 -2.355 1.00 88.25 83 GLY A O 1
ATOM 695 N N . LEU A 1 84 ? -0.166 10.495 -2.442 1.00 86.25 84 LEU A N 1
ATOM 696 C CA . LEU A 1 84 ? -0.738 11.750 -2.943 1.00 86.25 84 LEU A CA 1
ATOM 697 C C . LEU A 1 84 ? -0.773 12.841 -1.867 1.00 86.25 84 LEU A C 1
ATOM 699 O O . LEU A 1 84 ? -0.535 14.003 -2.176 1.00 86.25 84 LEU A O 1
ATOM 703 N N . ILE A 1 85 ? -1.044 12.463 -0.614 1.00 83.25 85 ILE A N 1
ATOM 704 C CA . ILE A 1 85 ? -1.125 13.386 0.527 1.00 83.25 85 ILE A CA 1
ATOM 705 C C . ILE A 1 85 ? 0.267 13.887 0.932 1.00 83.25 85 ILE A C 1
ATOM 707 O O . ILE A 1 85 ? 0.458 15.082 1.156 1.00 83.25 85 ILE A O 1
ATOM 711 N N . LYS A 1 86 ? 1.241 12.978 1.049 1.00 81.75 86 LYS A N 1
ATOM 712 C CA . LYS A 1 86 ? 2.564 13.253 1.630 1.00 81.75 86 LYS A CA 1
ATOM 713 C C . LYS A 1 86 ? 3.677 13.435 0.603 1.00 81.75 86 LYS A C 1
ATOM 715 O O . LYS A 1 86 ? 4.734 13.967 0.949 1.00 81.75 86 LYS A O 1
ATOM 720 N N . GLY A 1 87 ? 3.477 13.015 -0.646 1.00 82.25 87 GLY A N 1
ATOM 721 C CA . GLY A 1 87 ? 4.494 13.093 -1.691 1.00 82.25 87 GLY A CA 1
ATOM 722 C C . GLY A 1 87 ? 5.804 12.434 -1.254 1.00 82.25 87 GLY A C 1
ATOM 723 O O . GLY A 1 87 ? 5.842 11.259 -0.923 1.00 82.25 87 GLY A O 1
ATOM 724 N N . LEU A 1 88 ? 6.892 13.207 -1.198 1.00 77.06 88 LEU A N 1
ATOM 725 C CA . LEU A 1 88 ? 8.219 12.701 -0.809 1.00 77.06 88 LEU A CA 1
ATOM 726 C C . LEU A 1 88 ? 8.326 12.240 0.658 1.00 77.06 88 LEU A C 1
ATOM 728 O O . LEU A 1 88 ? 9.314 11.601 1.016 1.00 77.06 88 LEU A O 1
ATOM 732 N N . LEU A 1 89 ? 7.349 12.583 1.502 1.00 80.50 89 LEU A N 1
ATOM 733 C CA . LEU A 1 89 ? 7.280 12.201 2.917 1.00 80.50 89 LEU A CA 1
ATOM 734 C C . LEU A 1 89 ? 6.417 10.945 3.141 1.00 80.50 89 LEU A C 1
ATOM 736 O O . LEU A 1 89 ? 5.984 10.679 4.259 1.00 80.50 89 LEU A O 1
ATOM 740 N N . ASP A 1 90 ? 6.127 10.193 2.078 1.00 77.31 90 ASP A N 1
ATOM 741 C CA . ASP A 1 90 ? 5.311 8.974 2.106 1.00 77.31 90 ASP A CA 1
ATOM 742 C C . ASP A 1 90 ? 6.000 7.762 2.760 1.00 77.31 90 ASP A C 1
ATOM 744 O O . ASP A 1 90 ? 5.350 6.748 3.015 1.00 77.31 90 ASP A O 1
ATOM 748 N N . GLU A 1 91 ? 7.314 7.850 2.994 1.00 89.19 91 GLU A N 1
ATOM 749 C CA . GLU A 1 91 ? 8.180 6.778 3.505 1.00 89.19 91 GLU A CA 1
ATOM 750 C C . GLU A 1 91 ? 8.153 5.487 2.652 1.00 89.19 91 GLU A C 1
ATOM 752 O O . GLU A 1 91 ? 8.668 4.442 3.052 1.00 89.19 91 GLU A O 1
ATOM 757 N N . GLY A 1 92 ? 7.635 5.560 1.420 1.00 89.06 92 GLY A N 1
ATOM 758 C CA . GLY A 1 92 ? 7.424 4.429 0.513 1.00 89.06 92 GLY A CA 1
ATOM 759 C C . GLY A 1 92 ? 6.116 3.663 0.682 1.00 89.06 92 GLY A C 1
ATOM 760 O O . GLY A 1 92 ? 6.025 2.538 0.192 1.00 89.06 92 GLY A O 1
ATOM 761 N N . VAL A 1 93 ? 5.118 4.222 1.361 1.00 95.31 93 VAL A N 1
ATOM 762 C CA . VAL A 1 93 ? 3.752 3.685 1.346 1.00 95.31 93 VAL A CA 1
ATOM 763 C C 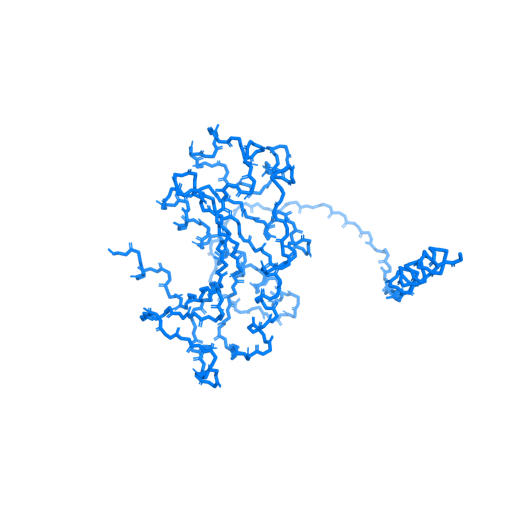. VAL A 1 93 ? 2.884 4.604 0.499 1.00 95.31 93 VAL A C 1
ATOM 765 O O . VAL A 1 93 ? 2.602 5.725 0.901 1.00 95.31 93 VAL A O 1
ATOM 768 N N . ASP A 1 94 ? 2.415 4.131 -0.653 1.00 94.69 94 ASP A N 1
ATOM 769 C CA . ASP A 1 94 ? 1.582 4.958 -1.533 1.00 94.69 94 ASP A CA 1
ATOM 770 C C . ASP A 1 94 ? 0.118 4.938 -1.077 1.00 94.69 94 ASP A C 1
ATOM 772 O O . ASP A 1 94 ? -0.550 5.970 -1.088 1.00 94.69 94 ASP A O 1
ATOM 776 N N . LEU A 1 95 ? -0.382 3.780 -0.627 1.00 93.88 95 LEU A N 1
ATOM 777 C CA . LEU A 1 95 ? -1.748 3.626 -0.121 1.00 93.88 95 LEU A CA 1
ATOM 778 C C . LEU A 1 95 ? -1.766 2.888 1.219 1.00 93.88 95 LEU A C 1
ATOM 780 O O . LEU A 1 95 ? -0.986 1.959 1.447 1.00 93.88 95 LEU A O 1
ATOM 784 N N . ILE A 1 96 ? -2.721 3.260 2.067 1.00 94.50 96 ILE A N 1
ATOM 785 C CA . ILE A 1 96 ? -3.086 2.517 3.275 1.00 94.50 96 ILE A CA 1
ATOM 786 C C . ILE A 1 96 ? -4.552 2.127 3.122 1.00 94.50 96 ILE A C 1
ATOM 788 O O . ILE A 1 96 ? -5.417 3.000 3.120 1.00 94.50 96 ILE A O 1
ATOM 792 N N . ALA A 1 97 ? -4.832 0.835 2.962 1.00 93.00 97 ALA A N 1
ATOM 793 C CA . ALA A 1 97 ? -6.198 0.327 2.857 1.00 93.00 97 ALA A CA 1
ATOM 794 C C . ALA A 1 97 ? -6.577 -0.424 4.137 1.00 93.00 97 ALA A C 1
ATOM 796 O O . ALA A 1 97 ? -5.862 -1.330 4.561 1.00 93.00 97 ALA A O 1
ATOM 797 N N . ILE A 1 98 ? -7.691 -0.042 4.751 1.00 92.56 98 ILE A N 1
ATOM 798 C CA . ILE A 1 98 ? -8.114 -0.516 6.068 1.00 92.56 98 ILE A CA 1
ATOM 799 C C . ILE A 1 98 ? -9.430 -1.273 5.920 1.00 92.56 98 ILE A C 1
ATOM 801 O O . ILE A 1 98 ? -10.424 -0.720 5.447 1.00 92.56 98 ILE A O 1
ATOM 805 N N . ASP A 1 99 ? -9.424 -2.534 6.340 1.00 92.06 99 ASP A N 1
ATOM 806 C CA . ASP A 1 99 ? -10.618 -3.359 6.485 1.00 92.06 99 ASP A CA 1
ATOM 807 C C . ASP A 1 99 ? -10.987 -3.434 7.968 1.00 92.06 99 ASP A C 1
ATOM 809 O O . ASP A 1 99 ? -10.385 -4.175 8.749 1.00 92.06 99 ASP A O 1
ATOM 813 N N . PHE A 1 100 ? -12.000 -2.662 8.356 1.00 88.81 100 PHE A N 1
ATOM 814 C CA . PHE A 1 100 ? -12.500 -2.631 9.731 1.00 88.81 100 PHE A CA 1
ATOM 815 C C . PHE A 1 100 ? -13.177 -3.934 10.157 1.00 88.81 100 PHE A C 1
ATOM 817 O O . PHE A 1 100 ? -13.195 -4.244 11.346 1.00 88.81 100 PHE A O 1
ATOM 824 N N . LYS A 1 101 ? -13.731 -4.709 9.214 1.00 88.81 101 LYS A N 1
ATOM 825 C CA . LYS A 1 101 ? -14.430 -5.964 9.523 1.00 88.81 101 LYS A CA 1
ATOM 826 C C . LYS A 1 101 ? -13.436 -7.070 9.845 1.00 88.81 101 LYS A C 1
ATOM 828 O O . LYS A 1 101 ? -13.665 -7.848 10.764 1.00 88.81 101 LYS A O 1
ATOM 833 N N . ARG A 1 102 ? -12.343 -7.146 9.082 1.00 92.44 102 ARG A N 1
ATOM 834 C CA . ARG A 1 102 ? -11.294 -8.166 9.254 1.00 92.44 102 ARG A CA 1
ATOM 835 C C . ARG A 1 102 ? -10.151 -7.720 10.155 1.00 92.44 102 ARG A C 1
ATOM 837 O O . ARG A 1 102 ? -9.288 -8.534 10.459 1.00 92.44 102 ARG A O 1
ATOM 844 N N . GLN A 1 103 ? -10.157 -6.454 10.566 1.00 93.81 103 GLN A N 1
ATOM 845 C CA . GLN A 1 103 ? -9.072 -5.825 11.312 1.00 93.81 103 GLN A CA 1
ATOM 846 C C . GLN A 1 103 ? -7.732 -5.966 10.574 1.00 93.81 103 GLN A C 1
ATOM 848 O O . GLN A 1 103 ? -6.705 -6.313 11.152 1.00 93.81 103 GLN A O 1
ATOM 853 N N . ASP A 1 104 ? -7.739 -5.685 9.271 1.00 95.06 104 ASP A N 1
ATOM 854 C CA . ASP A 1 104 ? -6.546 -5.717 8.425 1.00 95.06 104 ASP A CA 1
ATOM 855 C C . ASP A 1 104 ? -6.163 -4.299 7.982 1.00 95.06 104 ASP A C 1
ATOM 857 O O . ASP A 1 104 ? -7.010 -3.503 7.576 1.00 95.06 104 ASP A O 1
ATOM 861 N N . ILE A 1 105 ? -4.865 -3.994 8.007 1.00 95.56 105 ILE A N 1
ATOM 862 C CA . ILE A 1 105 ? -4.295 -2.776 7.420 1.00 95.56 105 ILE A CA 1
ATOM 863 C C . ILE A 1 105 ? -3.305 -3.200 6.342 1.00 95.56 105 ILE A C 1
ATOM 865 O O . ILE A 1 105 ? -2.293 -3.844 6.617 1.00 95.56 105 ILE A O 1
ATOM 869 N N . HIS A 1 106 ? -3.576 -2.815 5.103 1.00 96.81 106 HIS A N 1
ATOM 870 C CA . HIS A 1 106 ? -2.708 -3.057 3.963 1.00 96.81 106 HIS A CA 1
ATOM 871 C C . HIS A 1 106 ? -1.841 -1.829 3.692 1.00 96.81 106 HIS A C 1
ATOM 873 O O . HIS A 1 106 ? -2.345 -0.781 3.293 1.00 96.81 106 HIS A O 1
ATOM 879 N N . LEU A 1 107 ? -0.529 -1.988 3.853 1.00 97.56 107 LEU A N 1
ATOM 880 C CA . LEU A 1 107 ? 0.485 -1.037 3.412 1.00 97.56 107 LEU A CA 1
ATOM 881 C C . LEU A 1 107 ? 0.880 -1.383 1.979 1.00 97.56 107 LEU A C 1
ATOM 883 O O . LEU A 1 107 ? 1.379 -2.483 1.710 1.00 97.56 107 LEU A O 1
ATOM 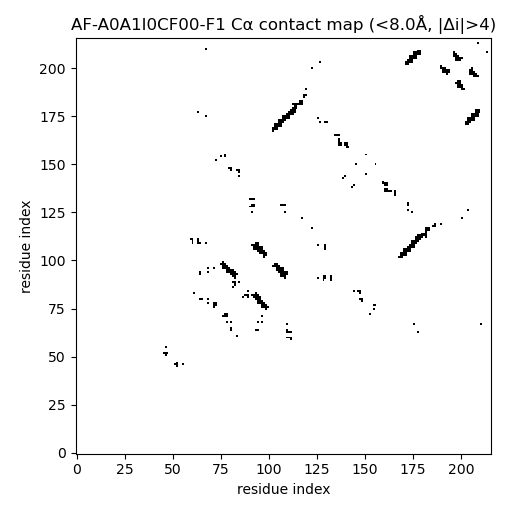887 N N . ILE A 1 108 ? 0.614 -0.466 1.055 1.00 97.00 108 ILE A N 1
ATOM 888 C CA . ILE A 1 108 ? 0.681 -0.740 -0.377 1.00 97.00 108 ILE A CA 1
ATOM 889 C C . ILE A 1 108 ? 1.658 0.225 -1.045 1.00 97.00 108 ILE A C 1
ATOM 891 O O . ILE A 1 108 ? 1.490 1.441 -0.978 1.00 97.00 108 ILE A O 1
ATOM 895 N N . GLN A 1 109 ? 2.643 -0.324 -1.752 1.00 95.88 109 GLN A N 1
ATOM 896 C CA . GLN A 1 109 ? 3.452 0.416 -2.719 1.00 95.88 109 GLN A CA 1
ATOM 897 C C . GLN A 1 109 ? 2.954 0.089 -4.133 1.00 95.88 109 GLN A C 1
ATOM 899 O O . GLN A 1 109 ? 2.789 -1.070 -4.507 1.00 95.88 109 GLN A O 1
ATOM 904 N N . CYS A 1 110 ? 2.756 1.118 -4.938 1.00 92.31 110 CYS A N 1
ATOM 905 C CA . CYS A 1 110 ? 2.408 1.095 -6.343 1.00 92.31 110 CYS A CA 1
ATOM 906 C C . CYS A 1 110 ? 3.634 1.445 -7.201 1.00 92.31 110 CYS A C 1
ATOM 908 O O . CYS A 1 110 ? 4.402 2.370 -6.924 1.00 92.31 110 CYS A O 1
ATOM 910 N N . LYS A 1 111 ? 3.833 0.704 -8.290 1.00 88.12 111 LYS A N 1
ATOM 911 C CA . LYS A 1 111 ? 4.890 0.965 -9.269 1.00 88.12 111 LYS A CA 1
ATOM 912 C C . LYS A 1 111 ? 4.369 0.798 -10.689 1.00 88.12 111 LYS A C 1
ATOM 914 O O . LYS A 1 111 ? 4.029 -0.297 -11.120 1.00 88.12 111 LYS A O 1
ATOM 919 N N . ASN A 1 112 ? 4.330 1.898 -11.440 1.00 83.81 112 ASN A N 1
ATOM 920 C CA . ASN A 1 112 ? 3.901 1.886 -12.837 1.00 83.81 112 ASN A CA 1
ATOM 921 C C . ASN A 1 112 ? 5.106 1.689 -13.784 1.00 83.81 112 ASN A C 1
ATOM 923 O O . ASN A 1 112 ? 5.591 2.645 -14.393 1.00 83.81 112 ASN A O 1
ATOM 927 N N . TRP A 1 113 ? 5.659 0.473 -13.854 1.00 74.94 113 TRP A N 1
ATOM 928 C CA . TRP A 1 113 ? 6.895 0.183 -14.595 1.00 74.94 113 TRP A CA 1
ATOM 929 C C . TRP A 1 113 ? 6.632 -0.516 -15.931 1.00 74.94 113 TRP A C 1
ATOM 931 O O . TRP A 1 113 ? 6.417 -1.722 -15.978 1.00 74.94 113 TRP A O 1
ATOM 941 N N . LYS A 1 114 ? 6.779 0.213 -17.042 1.00 65.69 114 LYS A N 1
ATOM 942 C CA . LYS A 1 114 ? 6.590 -0.352 -18.392 1.00 65.69 114 LYS A CA 1
ATOM 943 C C . LYS A 1 114 ? 7.777 -1.150 -18.956 1.00 65.69 114 LYS A C 1
ATOM 945 O O . LYS A 1 114 ? 7.607 -1.807 -19.970 1.00 65.69 114 LYS A O 1
ATOM 950 N N . LYS A 1 115 ? 8.995 -1.014 -18.405 1.00 62.97 115 LYS A N 1
ATOM 951 C CA . LYS A 1 115 ? 10.230 -1.594 -18.999 1.00 62.97 115 LYS A CA 1
ATOM 952 C C . LYS A 1 115 ? 11.338 -1.945 -17.998 1.00 62.97 115 LYS A C 1
ATOM 954 O O . LYS A 1 115 ? 12.465 -2.205 -18.404 1.00 62.97 115 LYS A O 1
ATOM 959 N N . MET A 1 116 ? 11.068 -1.863 -16.697 1.00 65.12 116 MET A N 1
ATOM 960 C CA . MET A 1 116 ? 12.111 -2.037 -15.686 1.00 65.12 116 MET A CA 1
ATOM 961 C C . MET A 1 116 ? 12.087 -3.459 -15.148 1.00 65.12 116 MET A C 1
ATOM 963 O O . MET A 1 116 ? 11.059 -3.882 -14.631 1.00 65.12 116 MET A O 1
ATOM 967 N N . VAL A 1 117 ? 13.209 -4.172 -15.245 1.00 69.56 117 VAL A N 1
ATOM 968 C CA . VAL A 1 117 ? 13.353 -5.475 -14.593 1.00 69.56 117 VAL A CA 1
ATOM 969 C C . VAL A 1 117 ? 13.419 -5.249 -13.091 1.00 69.56 117 VAL A C 1
ATOM 971 O O . VAL A 1 117 ? 14.224 -4.458 -12.592 1.00 69.56 117 VAL A O 1
ATOM 974 N N . MET A 1 118 ? 12.548 -5.930 -12.363 1.00 74.88 118 MET A N 1
ATOM 975 C CA . MET A 1 118 ? 12.582 -5.906 -10.914 1.00 74.88 118 MET A CA 1
ATOM 976 C C . MET A 1 118 ? 13.739 -6.766 -10.405 1.00 74.88 118 MET A C 1
ATOM 978 O O . MET A 1 118 ? 13.693 -7.987 -10.496 1.00 74.88 118 MET A O 1
ATOM 982 N N . THR A 1 119 ? 14.771 -6.131 -9.856 1.00 83.12 119 THR A N 1
ATOM 983 C CA . THR A 1 119 ? 15.914 -6.819 -9.240 1.00 83.12 119 THR A CA 1
ATOM 984 C C . THR A 1 119 ? 15.608 -7.221 -7.795 1.00 83.12 119 THR A C 1
ATOM 986 O O . THR A 1 119 ? 14.738 -6.632 -7.146 1.00 83.12 119 THR A O 1
ATOM 989 N N . HIS A 1 120 ? 16.349 -8.194 -7.257 1.00 85.69 120 HIS A N 1
ATOM 990 C CA . HIS A 1 120 ? 16.268 -8.552 -5.837 1.00 85.69 120 HIS A CA 1
ATOM 991 C C . HIS A 1 120 ? 16.539 -7.351 -4.913 1.00 85.69 120 HIS A C 1
ATOM 993 O O . HIS A 1 120 ? 15.827 -7.152 -3.934 1.00 85.69 120 HIS A O 1
ATOM 999 N N . GLU A 1 121 ? 17.519 -6.506 -5.247 1.00 87.81 121 GLU A N 1
ATOM 1000 C CA . GLU A 1 121 ? 17.829 -5.298 -4.470 1.00 87.81 121 GLU A CA 1
ATOM 1001 C C . GLU A 1 121 ? 16.631 -4.341 -4.400 1.00 87.81 121 GLU A C 1
ATOM 1003 O O . GLU A 1 121 ? 16.306 -3.794 -3.345 1.00 87.81 121 GLU A O 1
ATOM 1008 N N . LEU A 1 122 ? 15.935 -4.159 -5.521 1.00 86.00 122 LEU A N 1
ATOM 1009 C CA . LEU A 1 122 ? 14.754 -3.313 -5.578 1.00 86.00 122 LEU A CA 1
ATOM 1010 C C . LEU A 1 122 ? 13.591 -3.892 -4.768 1.00 86.00 122 LEU A C 1
ATOM 1012 O O . LEU A 1 122 ? 12.910 -3.140 -4.068 1.00 86.00 122 LEU A O 1
ATOM 1016 N N . LEU A 1 123 ? 13.382 -5.209 -4.844 1.00 89.00 123 LEU A N 1
ATOM 1017 C CA . LEU A 1 123 ? 12.407 -5.919 -4.016 1.00 89.00 123 LEU A CA 1
ATOM 1018 C C . LEU A 1 123 ? 12.695 -5.723 -2.533 1.00 89.00 123 LEU A C 1
ATOM 1020 O O . LEU A 1 123 ? 11.803 -5.325 -1.785 1.00 89.00 123 LEU A O 1
ATOM 1024 N N . GLU A 1 124 ? 13.946 -5.925 -2.125 1.00 92.88 124 GLU A N 1
ATOM 1025 C CA . GLU A 1 124 ? 14.363 -5.749 -0.738 1.00 92.88 124 GLU A CA 1
ATOM 1026 C C . GLU A 1 124 ? 14.179 -4.301 -0.283 1.00 92.88 124 GLU A C 1
ATOM 1028 O O . GLU A 1 124 ? 13.699 -4.041 0.821 1.00 92.88 124 GLU A O 1
ATOM 1033 N N . LYS A 1 125 ? 14.481 -3.331 -1.150 1.00 93.44 125 LYS A N 1
ATOM 1034 C CA . LYS A 1 125 ? 14.269 -1.912 -0.861 1.00 93.44 125 LYS A CA 1
ATOM 1035 C C . LYS A 1 125 ? 12.796 -1.595 -0.614 1.00 93.44 125 LYS A C 1
ATOM 1037 O O . LYS A 1 125 ? 12.499 -0.893 0.350 1.00 93.44 125 LYS A O 1
ATOM 1042 N N . VAL A 1 126 ? 11.881 -2.094 -1.448 1.00 93.50 126 VAL A N 1
ATOM 1043 C CA . VAL A 1 126 ? 10.434 -1.910 -1.229 1.00 93.50 126 VAL A CA 1
ATOM 1044 C C . VAL A 1 126 ? 9.997 -2.618 0.051 1.00 93.50 126 VAL A C 1
ATOM 1046 O O . VAL A 1 126 ? 9.349 -2.003 0.896 1.00 93.50 126 VAL A O 1
ATOM 1049 N N . TYR A 1 127 ? 10.408 -3.874 0.239 1.00 95.38 127 TYR A N 1
ATOM 1050 C CA . TYR A 1 127 ? 10.078 -4.657 1.427 1.00 95.38 127 TYR A CA 1
ATOM 1051 C C . TYR A 1 127 ? 10.494 -3.944 2.717 1.00 95.38 127 TYR A C 1
ATOM 1053 O O . TYR A 1 127 ? 9.697 -3.843 3.652 1.00 95.38 127 TYR A O 1
ATOM 1061 N N . ARG A 1 128 ? 11.715 -3.397 2.767 1.00 96.25 128 ARG A N 1
ATOM 1062 C CA . ARG A 1 128 ? 12.216 -2.646 3.924 1.00 96.25 128 ARG A CA 1
ATOM 1063 C C . ARG A 1 128 ? 11.398 -1.393 4.197 1.00 96.25 128 ARG A C 1
ATOM 1065 O O . ARG A 1 128 ? 11.048 -1.169 5.348 1.00 96.25 128 ARG A O 1
ATOM 1072 N N . LYS A 1 129 ? 11.046 -0.615 3.169 1.00 95.44 129 LYS A N 1
ATOM 1073 C CA . LYS A 1 129 ? 10.199 0.576 3.341 1.00 95.44 129 LYS A CA 1
ATOM 1074 C C . LYS A 1 129 ? 8.846 0.224 3.961 1.00 95.44 129 LYS A C 1
ATOM 1076 O O . LYS A 1 129 ? 8.494 0.774 4.996 1.00 95.44 129 LYS A O 1
ATOM 1081 N N . LEU A 1 130 ? 8.156 -0.777 3.410 1.00 96.31 130 LEU A N 1
ATOM 1082 C CA . LEU A 1 130 ? 6.878 -1.247 3.960 1.00 96.31 130 LEU A CA 1
ATOM 1083 C C . LEU A 1 130 ? 7.013 -1.868 5.360 1.00 96.31 130 LEU A C 1
ATOM 1085 O O . LEU A 1 130 ? 6.053 -1.884 6.122 1.00 96.31 130 LEU A O 1
ATOM 1089 N N . SER A 1 131 ? 8.179 -2.422 5.698 1.00 95.38 131 SER A N 1
ATOM 1090 C CA . SER A 1 131 ? 8.429 -3.042 7.007 1.00 95.38 131 SER A CA 1
ATOM 1091 C C . SER A 1 131 ? 8.797 -2.042 8.096 1.00 95.38 131 SER A C 1
ATOM 1093 O O . SER A 1 131 ? 8.504 -2.295 9.258 1.00 95.38 131 SER A O 1
ATOM 1095 N N . CYS A 1 132 ? 9.434 -0.931 7.733 1.00 94.44 132 CYS A N 1
ATOM 1096 C CA . CYS A 1 132 ? 9.801 0.130 8.667 1.00 94.44 132 CYS A CA 1
ATOM 1097 C C . CYS A 1 132 ? 8.705 1.187 8.832 1.00 94.44 132 CYS A C 1
ATOM 1099 O O . CYS A 1 132 ? 8.797 2.001 9.746 1.00 94.44 132 CYS A O 1
ATOM 1101 N N . PHE A 1 133 ? 7.691 1.188 7.965 1.00 94.12 133 PHE A N 1
ATOM 1102 C CA . PHE A 1 133 ? 6.591 2.134 8.053 1.00 94.12 133 PHE A CA 1
ATOM 1103 C C . PHE A 1 133 ? 5.798 1.949 9.348 1.00 94.12 133 PHE A C 1
ATOM 1105 O O . PHE A 1 133 ? 5.234 0.881 9.603 1.00 94.12 133 PHE A O 1
ATOM 1112 N N . ASN A 1 134 ? 5.725 3.012 10.145 1.00 90.88 134 ASN A N 1
ATOM 1113 C CA . ASN A 1 134 ? 4.990 3.017 11.399 1.00 90.88 134 ASN A CA 1
ATOM 1114 C C . ASN A 1 134 ? 3.637 3.708 11.213 1.00 90.88 134 ASN A C 1
ATOM 1116 O O . ASN A 1 134 ? 3.537 4.937 11.213 1.00 90.88 134 ASN A O 1
ATOM 1120 N N . PHE A 1 135 ? 2.580 2.914 11.043 1.00 89.88 135 PHE A N 1
ATOM 1121 C CA . PHE A 1 135 ? 1.235 3.458 10.913 1.00 89.88 135 PHE A CA 1
ATOM 1122 C C . PHE A 1 135 ? 0.753 4.038 12.247 1.00 89.88 135 PHE A C 1
ATOM 1124 O O . PHE A 1 135 ? 0.539 3.311 13.216 1.00 89.88 135 PHE A O 1
ATOM 1131 N N . HIS A 1 136 ? 0.534 5.353 12.265 1.00 89.00 136 HIS A N 1
ATOM 1132 C CA . HIS A 1 136 ? -0.051 6.054 13.398 1.00 89.00 136 HIS A CA 1
ATOM 1133 C C . HIS A 1 136 ? -1.332 6.783 12.959 1.00 89.00 136 HIS A C 1
ATOM 1135 O O . HIS A 1 136 ? -1.239 7.726 12.167 1.00 89.00 136 HIS A O 1
ATOM 1141 N N . PRO A 1 137 ? -2.522 6.375 13.440 1.00 86.25 137 PRO A N 1
ATOM 1142 C CA . PRO A 1 137 ? -3.795 6.908 12.955 1.00 86.25 137 PRO A CA 1
ATOM 1143 C C . PRO A 1 137 ? -3.965 8.418 13.138 1.00 86.25 137 PRO A C 1
ATOM 1145 O O . PRO A 1 137 ? -4.551 9.075 12.279 1.00 86.25 137 PRO A O 1
ATOM 1148 N N . ALA A 1 138 ? -3.389 8.994 14.201 1.00 84.75 138 ALA A N 1
ATOM 1149 C CA . ALA A 1 138 ? -3.461 10.434 14.454 1.00 84.75 138 ALA A CA 1
ATOM 1150 C C . ALA A 1 138 ? -2.830 11.274 13.326 1.00 84.75 138 ALA A C 1
ATOM 1152 O O . ALA A 1 138 ? -3.246 12.406 13.089 1.00 84.75 138 ALA A O 1
ATOM 1153 N N . ASN A 1 139 ? -1.895 10.701 12.555 1.00 83.56 139 ASN A N 1
ATOM 1154 C CA . ASN A 1 139 ? -1.282 11.371 11.403 1.00 83.56 139 ASN A CA 1
ATOM 1155 C C . ASN A 1 139 ? -2.254 11.573 10.227 1.00 83.56 139 ASN A C 1
ATOM 1157 O O . ASN A 1 139 ? -1.890 12.220 9.247 1.00 83.56 139 ASN A O 1
ATOM 1161 N N . TYR A 1 140 ? -3.459 11.004 10.300 1.00 78.94 140 TYR A N 1
ATOM 1162 C CA . TYR A 1 140 ? -4.437 10.987 9.215 1.00 78.94 140 TYR A CA 1
ATOM 1163 C C . TYR A 1 140 ? -5.827 11.488 9.650 1.00 78.94 140 TYR A C 1
ATOM 1165 O O . TYR A 1 140 ? -6.804 11.265 8.941 1.00 78.94 140 TYR A O 1
ATOM 1173 N N . ALA A 1 141 ? -5.932 12.184 10.788 1.00 69.56 141 ALA A N 1
ATOM 1174 C CA . ALA A 1 141 ? -7.180 12.816 11.229 1.00 69.56 141 ALA A CA 1
ATOM 1175 C C . ALA A 1 141 ? -7.823 13.690 10.125 1.00 69.56 141 ALA A C 1
ATOM 1177 O O . ALA A 1 141 ? -7.119 14.206 9.255 1.00 69.56 141 ALA A O 1
ATOM 1178 N N . ALA A 1 142 ? -9.152 13.855 10.165 1.00 62.75 142 ALA A N 1
ATOM 1179 C CA . ALA A 1 142 ? -9.963 14.439 9.086 1.00 62.75 142 ALA A CA 1
ATOM 1180 C C . ALA A 1 142 ? -9.425 15.775 8.529 1.00 62.75 142 ALA A C 1
ATOM 1182 O O . ALA A 1 142 ? -9.392 15.966 7.311 1.00 62.75 142 ALA A O 1
ATOM 1183 N N . ASP A 1 143 ? -8.911 16.646 9.400 1.00 52.22 143 ASP A N 1
ATOM 1184 C CA . ASP A 1 143 ? -8.364 17.959 9.031 1.00 52.22 143 ASP A CA 1
ATOM 1185 C C . ASP A 1 143 ? -7.110 17.870 8.135 1.00 52.22 143 ASP A C 1
ATOM 1187 O O . ASP A 1 143 ? -6.830 18.779 7.355 1.00 52.22 143 ASP A O 1
ATOM 1191 N N . ASN A 1 144 ? -6.382 16.747 8.179 1.00 52.88 144 ASN A N 1
ATOM 1192 C CA . ASN A 1 144 ? -5.176 16.497 7.382 1.00 52.88 144 ASN A CA 1
ATOM 1193 C C . ASN A 1 144 ? -5.465 15.855 6.011 1.00 52.88 144 ASN A C 1
ATOM 1195 O O . ASN A 1 144 ? -4.562 15.757 5.179 1.00 52.88 144 ASN A O 1
ATOM 1199 N N . LEU A 1 145 ? -6.694 15.386 5.764 1.00 61.84 145 LEU A N 1
ATOM 1200 C CA . LEU A 1 145 ? -7.041 14.545 4.606 1.00 61.84 145 LEU A CA 1
ATOM 1201 C C . LEU A 1 145 ? -7.901 15.259 3.545 1.00 61.84 145 LEU A C 1
ATOM 1203 O O . LEU A 1 145 ? -7.966 14.807 2.397 1.00 61.84 145 LEU A O 1
ATOM 1207 N N . ALA A 1 146 ? -8.504 16.399 3.895 1.00 54.75 146 ALA A N 1
ATOM 1208 C CA . ALA A 1 146 ? -9.5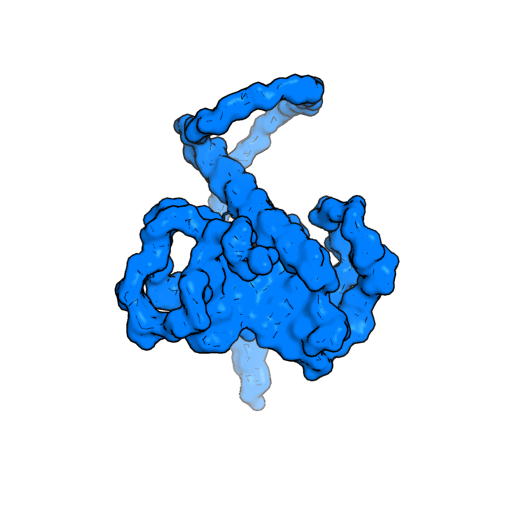04 17.099 3.082 1.00 54.75 146 ALA A CA 1
ATOM 1209 C C . ALA A 1 146 ? -9.006 17.604 1.707 1.00 54.75 146 ALA A C 1
ATOM 1211 O O . ALA A 1 146 ? -9.814 17.880 0.824 1.00 54.75 146 ALA A O 1
ATOM 1212 N N . SER A 1 147 ? -7.692 17.722 1.493 1.00 49.31 147 SER A N 1
ATOM 1213 C CA . SER A 1 147 ? -7.103 18.286 0.267 1.00 49.31 147 SER A CA 1
ATOM 1214 C C . SER A 1 147 ? -6.833 17.271 -0.854 1.00 49.31 147 SER A C 1
ATOM 1216 O O . SER A 1 147 ? -6.705 17.675 -2.010 1.00 49.31 147 SER A O 1
ATOM 1218 N N . TYR A 1 148 ? -6.782 15.965 -0.556 1.00 52.00 148 TYR A N 1
ATOM 1219 C CA . TYR A 1 148 ? -6.444 14.915 -1.539 1.00 52.00 148 TYR A CA 1
ATOM 1220 C C . TYR A 1 148 ? -7.442 13.763 -1.617 1.00 52.00 148 TYR A C 1
ATOM 1222 O O . TYR A 1 148 ? -7.372 12.946 -2.540 1.00 52.00 148 TYR A O 1
ATOM 1230 N N . GLN A 1 149 ? -8.398 13.701 -0.696 1.00 55.22 149 GLN A N 1
ATOM 1231 C CA . GLN A 1 149 ? -9.546 12.826 -0.845 1.00 55.22 149 GLN A CA 1
ATOM 1232 C C . GLN A 1 149 ? -10.389 13.336 -2.021 1.00 55.22 149 GLN A C 1
ATOM 1234 O O . GLN A 1 149 ? -10.903 14.452 -2.001 1.00 55.22 149 GLN A O 1
ATOM 1239 N N . GLN A 1 150 ? -10.576 12.525 -3.064 1.00 50.91 150 GLN A N 1
ATOM 1240 C CA . GLN A 1 150 ? -11.749 12.699 -3.921 1.00 50.91 150 GLN A CA 1
ATOM 1241 C C . GLN A 1 150 ? -12.951 12.220 -3.101 1.00 50.91 150 GLN A C 1
ATOM 1243 O O . GLN A 1 150 ? -13.385 11.077 -3.195 1.00 50.91 150 GLN A O 1
ATOM 1248 N N . ILE A 1 151 ? -13.403 13.105 -2.209 1.00 46.78 151 ILE A N 1
ATOM 1249 C CA . ILE A 1 151 ? -14.535 12.950 -1.300 1.00 46.78 151 ILE A CA 1
ATOM 1250 C C . ILE A 1 151 ? -15.776 12.761 -2.163 1.00 46.78 151 ILE A C 1
ATOM 1252 O O . ILE A 1 151 ? -16.357 13.731 -2.624 1.00 46.78 151 ILE A O 1
ATOM 1256 N N . ASN A 1 152 ? -16.118 11.513 -2.455 1.00 47.75 152 ASN A N 1
ATOM 1257 C CA . ASN A 1 152 ? -17.468 11.052 -2.783 1.00 47.75 152 ASN A CA 1
ATOM 1258 C C . ASN A 1 152 ? -17.563 9.533 -2.551 1.00 47.75 152 ASN A C 1
ATOM 1260 O O . ASN A 1 152 ? -18.309 8.839 -3.236 1.00 47.75 152 ASN A O 1
ATOM 1264 N N . ASN A 1 153 ? -16.788 8.995 -1.601 1.00 52.03 153 ASN A N 1
ATOM 1265 C CA . ASN A 1 153 ? -17.016 7.644 -1.106 1.00 52.03 153 ASN A CA 1
ATOM 1266 C C . ASN A 1 153 ? -17.847 7.740 0.190 1.00 52.03 153 ASN A C 1
ATOM 1268 O O . ASN A 1 153 ? -17.302 8.166 1.212 1.00 52.03 153 ASN A O 1
ATOM 1272 N N . PRO A 1 154 ? -19.142 7.367 0.179 1.00 51.97 154 PRO A N 1
ATOM 1273 C CA . PRO A 1 154 ? -20.029 7.486 1.342 1.00 51.97 154 PRO A CA 1
ATOM 1274 C C . PRO A 1 154 ? -19.584 6.647 2.553 1.00 51.97 154 PRO A C 1
ATOM 1276 O O . PRO A 1 154 ? -20.055 6.889 3.663 1.00 51.97 154 PRO A O 1
ATOM 1279 N N . TYR A 1 155 ? -18.657 5.697 2.372 1.00 52.12 155 TYR A N 1
ATOM 1280 C CA . TYR A 1 155 ? -18.043 4.951 3.474 1.00 52.12 155 TYR A CA 1
ATOM 1281 C C . TYR A 1 155 ? -17.058 5.792 4.300 1.00 52.12 155 TYR A C 1
ATOM 1283 O O . TYR A 1 155 ? -16.928 5.579 5.502 1.00 52.12 155 TYR A O 1
ATOM 1291 N N . HIS A 1 156 ? -16.377 6.767 3.690 1.00 57.47 156 HIS A N 1
ATOM 1292 C CA . HIS A 1 156 ? -15.357 7.563 4.381 1.00 57.47 156 HIS A CA 1
ATOM 1293 C C . HIS A 1 156 ? -15.950 8.533 5.408 1.00 57.47 156 HIS A C 1
ATOM 1295 O O . HIS A 1 156 ? -15.329 8.780 6.437 1.00 57.47 156 HIS A O 1
ATOM 1301 N N . SER A 1 157 ? -17.154 9.057 5.164 1.00 56.34 157 SER A N 1
ATOM 1302 C CA . SER A 1 157 ? -17.807 10.035 6.045 1.00 56.34 157 SER A CA 1
ATOM 1303 C C . SER A 1 157 ? -18.315 9.450 7.367 1.00 56.34 157 SER A C 1
ATOM 1305 O O . SER A 1 157 ? -18.783 10.203 8.212 1.00 56.34 157 SER A O 1
ATOM 1307 N N . GLN A 1 158 ? -18.258 8.127 7.546 1.00 61.25 158 GLN A N 1
ATOM 1308 C CA . GLN A 1 158 ? -18.790 7.442 8.730 1.00 61.25 158 GLN A CA 1
ATOM 1309 C C . GLN A 1 158 ? -17.702 6.859 9.636 1.00 61.25 158 GLN A C 1
ATOM 1311 O O . GLN A 1 158 ? -18.021 6.358 10.711 1.00 61.25 158 GLN A O 1
ATOM 1316 N N . VAL A 1 15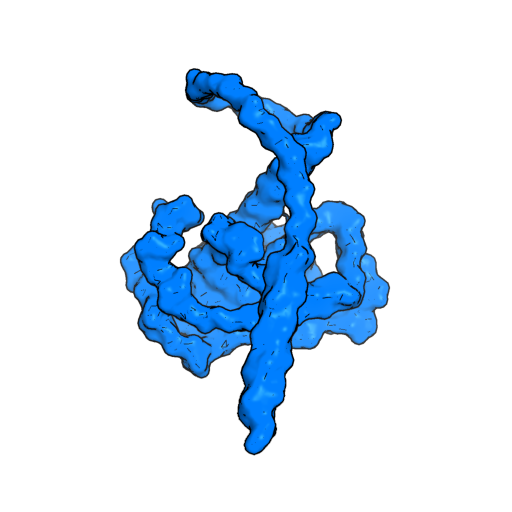9 ? -16.431 6.896 9.217 1.00 70.25 159 VAL A N 1
ATOM 1317 C CA . VAL A 1 159 ? -15.356 6.197 9.925 1.00 70.25 159 VAL A CA 1
ATOM 1318 C C . VAL A 1 159 ? -14.294 7.166 10.423 1.00 70.25 159 VAL A C 1
ATOM 1320 O O . VAL A 1 159 ? -13.572 7.781 9.639 1.00 70.25 159 VAL A O 1
ATOM 1323 N N . ASP A 1 160 ? -14.175 7.247 11.747 1.00 76.94 160 ASP A N 1
ATOM 1324 C CA . ASP A 1 160 ? -13.089 7.950 12.419 1.00 76.94 160 ASP A CA 1
ATOM 1325 C C . ASP A 1 160 ? -11.888 7.013 12.588 1.00 76.94 160 ASP A C 1
ATOM 1327 O O . ASP A 1 160 ? -11.841 6.160 13.477 1.00 76.94 160 ASP A O 1
ATOM 1331 N N . ILE A 1 161 ? -10.895 7.176 11.715 1.00 80.94 161 ILE A N 1
ATOM 1332 C CA . ILE A 1 161 ? -9.687 6.354 11.754 1.00 80.94 161 ILE A CA 1
ATOM 1333 C C . ILE A 1 161 ? -8.830 6.611 12.992 1.00 80.94 161 ILE A C 1
ATOM 1335 O O . ILE A 1 161 ? -8.013 5.758 13.327 1.00 80.94 161 ILE A O 1
ATOM 1339 N N . THR A 1 162 ? -9.009 7.730 13.701 1.00 81.00 162 THR A N 1
ATOM 1340 C CA . THR A 1 162 ? -8.229 8.025 14.913 1.00 81.00 162 THR A CA 1
ATOM 1341 C C . THR A 1 162 ? -8.542 7.067 16.064 1.00 81.00 162 THR A C 1
ATOM 1343 O O . THR A 1 162 ? -7.702 6.882 16.940 1.00 81.00 162 THR A O 1
ATOM 1346 N N . GLN A 1 163 ? -9.687 6.378 16.006 1.00 81.31 163 GLN A N 1
ATOM 1347 C CA . GLN A 1 163 ? -10.099 5.354 16.971 1.00 81.31 163 GLN A CA 1
ATOM 1348 C C . GLN A 1 163 ? -9.453 3.983 16.728 1.00 81.31 163 GLN A C 1
ATOM 1350 O O . GLN A 1 163 ? -9.678 3.040 17.487 1.00 81.31 163 GLN A O 1
ATOM 1355 N N . ILE A 1 164 ? -8.675 3.821 15.653 1.00 86.69 164 ILE A N 1
ATOM 1356 C CA . ILE A 1 164 ? -7.973 2.566 15.390 1.00 86.69 164 ILE A CA 1
ATOM 1357 C C . ILE A 1 164 ? -6.902 2.362 16.462 1.00 86.69 164 ILE A C 1
ATOM 1359 O O . ILE A 1 164 ? -5.993 3.170 16.603 1.00 86.69 164 ILE A O 1
ATOM 1363 N N . GLU A 1 165 ? -6.951 1.224 17.148 1.00 89.44 165 GLU A N 1
ATOM 1364 C CA . GLU A 1 165 ? -5.835 0.716 17.946 1.00 89.44 165 GLU A CA 1
ATOM 1365 C C . GLU A 1 165 ? -4.965 -0.193 17.059 1.00 89.44 165 GLU A C 1
ATOM 1367 O O . GLU A 1 165 ? -5.355 -1.340 16.815 1.00 89.44 165 GLU A O 1
ATOM 1372 N N . PRO A 1 166 ? -3.788 0.249 16.565 1.00 86.56 166 PRO A N 1
ATOM 1373 C CA . PRO A 1 166 ? -3.036 -0.503 15.554 1.00 86.56 166 PRO A CA 1
ATOM 1374 C C . PRO A 1 166 ? -2.627 -1.910 16.001 1.00 86.56 166 PRO A C 1
ATOM 1376 O O . PRO A 1 166 ? -2.507 -2.803 15.171 1.00 86.56 166 PRO A O 1
ATOM 1379 N N . ALA A 1 167 ? -2.469 -2.130 17.310 1.00 90.06 167 ALA A N 1
ATOM 1380 C CA . ALA A 1 167 ? -2.127 -3.431 17.881 1.00 90.06 167 ALA A CA 1
ATOM 1381 C C . ALA A 1 167 ? -3.211 -4.507 17.671 1.00 90.06 167 ALA A C 1
ATOM 1383 O O . ALA A 1 167 ? -2.904 -5.694 17.722 1.00 90.06 167 ALA A O 1
ATOM 1384 N N . LYS A 1 168 ? -4.469 -4.108 17.429 1.00 92.94 168 LYS A N 1
ATOM 1385 C CA . LYS A 1 168 ? -5.581 -5.024 17.122 1.00 92.94 168 LYS A CA 1
ATOM 1386 C C . LYS A 1 168 ? -5.644 -5.411 15.645 1.00 92.94 168 LYS A C 1
ATOM 1388 O O . LYS A 1 168 ? -6.426 -6.288 15.293 1.00 92.94 168 LYS A O 1
ATOM 1393 N N . TYR A 1 169 ? -4.865 -4.752 14.789 1.00 94.44 169 TYR A N 1
ATOM 1394 C CA . TYR A 1 169 ? -4.916 -4.953 13.348 1.00 94.44 169 TYR A CA 1
ATOM 1395 C C . TYR A 1 169 ? -3.721 -5.763 12.855 1.00 94.44 169 TYR A C 1
ATOM 1397 O O . TYR A 1 169 ? -2.581 -5.564 13.277 1.00 94.44 169 TYR A O 1
ATOM 1405 N N . THR A 1 170 ? -3.965 -6.641 11.888 1.00 96.00 170 THR A N 1
ATOM 1406 C CA . THR A 1 170 ? -2.889 -7.330 11.175 1.00 96.00 170 THR A CA 1
ATOM 1407 C C . THR A 1 170 ? -2.354 -6.437 10.059 1.00 96.00 170 THR A C 1
ATOM 1409 O O . THR A 1 170 ? -3.089 -6.017 9.164 1.00 96.00 170 THR A O 1
ATOM 1412 N N . ILE A 1 171 ? -1.045 -6.173 10.076 1.00 95.56 171 ILE A N 1
ATOM 1413 C CA . ILE A 1 171 ? -0.370 -5.376 9.044 1.00 95.56 171 ILE A CA 1
ATOM 1414 C C . ILE A 1 171 ? 0.037 -6.271 7.870 1.00 95.56 171 ILE A C 1
ATOM 1416 O O . ILE A 1 171 ? 0.920 -7.126 7.989 1.00 95.56 171 ILE A O 1
ATOM 1420 N N . ARG A 1 172 ? -0.550 -6.026 6.699 1.00 96.88 172 ARG A N 1
ATOM 1421 C CA . ARG A 1 172 ? -0.252 -6.714 5.437 1.00 96.88 172 ARG A CA 1
ATOM 1422 C C . ARG A 1 172 ? 0.549 -5.806 4.510 1.00 96.88 172 ARG A C 1
ATOM 1424 O O . ARG A 1 172 ? 0.297 -4.609 4.436 1.00 96.88 172 ARG A O 1
ATOM 1431 N N . LYS A 1 173 ? 1.511 -6.372 3.781 1.00 97.50 173 LYS A N 1
ATOM 1432 C CA . LYS A 1 173 ? 2.410 -5.624 2.886 1.00 97.50 173 LYS A CA 1
ATOM 1433 C C . LYS A 1 173 ? 2.169 -6.052 1.451 1.00 97.50 173 LYS A C 1
ATOM 1435 O O . LYS A 1 173 ? 2.174 -7.251 1.169 1.00 97.50 173 LYS A O 1
ATOM 1440 N N . SER A 1 174 ? 1.975 -5.087 0.559 1.00 96.00 174 SER A N 1
ATOM 1441 C CA 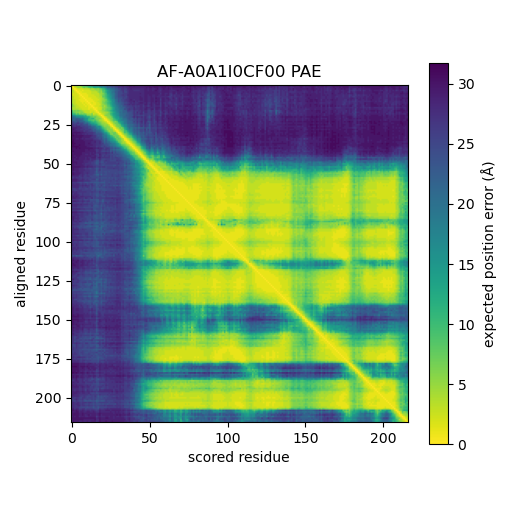. SER A 1 174 ? 1.667 -5.372 -0.842 1.00 96.00 174 SER A CA 1
ATOM 1442 C C . SER A 1 174 ? 2.444 -4.461 -1.792 1.00 96.00 174 SER A C 1
ATOM 1444 O O . SER A 1 174 ? 2.528 -3.256 -1.573 1.00 96.00 174 SER A O 1
ATOM 1446 N N . LEU A 1 175 ? 2.963 -5.025 -2.879 1.00 93.81 175 LEU A N 1
ATOM 1447 C CA . LEU A 1 175 ? 3.548 -4.294 -3.999 1.00 93.81 175 LEU A CA 1
ATOM 1448 C C . LEU A 1 175 ? 2.702 -4.537 -5.253 1.00 93.81 175 LEU A C 1
ATOM 1450 O O . LEU A 1 175 ? 2.617 -5.663 -5.735 1.00 93.81 175 LEU A O 1
ATOM 1454 N N . TYR A 1 176 ? 2.104 -3.481 -5.792 1.00 92.06 176 TYR A N 1
ATOM 1455 C CA . TYR A 1 176 ? 1.337 -3.511 -7.035 1.00 92.06 176 TYR A CA 1
ATOM 1456 C C . TYR A 1 176 ? 2.181 -2.966 -8.177 1.00 92.06 176 TYR A C 1
ATOM 1458 O O . TYR A 1 176 ? 2.663 -1.835 -8.109 1.00 92.06 176 TYR A O 1
ATOM 1466 N N . ILE A 1 177 ? 2.310 -3.730 -9.259 1.00 87.75 177 ILE A N 1
ATOM 1467 C CA . ILE A 1 177 ? 3.129 -3.363 -10.418 1.00 87.75 177 ILE A CA 1
ATOM 1468 C C . ILE A 1 177 ? 2.274 -3.392 -11.679 1.00 87.75 177 ILE A C 1
ATOM 1470 O O . ILE A 1 177 ? 1.612 -4.394 -11.952 1.00 87.75 177 ILE A O 1
ATOM 1474 N N . SER A 1 178 ? 2.275 -2.292 -12.435 1.00 81.12 178 SER A N 1
ATOM 1475 C CA . SER A 1 178 ? 1.578 -2.242 -13.721 1.00 81.12 178 SER A CA 1
ATOM 1476 C C . SER A 1 178 ? 2.334 -3.085 -14.754 1.00 81.12 178 SER A C 1
ATOM 1478 O O . SER A 1 178 ? 3.561 -3.038 -14.840 1.00 81.12 178 SER A O 1
ATOM 1480 N N . TYR A 1 179 ? 1.609 -3.896 -15.519 1.00 70.69 179 TYR A N 1
ATOM 1481 C CA . TYR A 1 179 ? 2.217 -4.857 -16.435 1.00 70.69 179 TYR A CA 1
ATOM 1482 C C . TYR A 1 179 ? 2.664 -4.232 -17.772 1.00 70.69 179 TYR A C 1
ATOM 1484 O O . TYR A 1 179 ? 1.850 -3.641 -18.480 1.00 70.69 179 TYR A O 1
ATOM 1492 N N . ASP A 1 180 ? 3.937 -4.442 -18.133 1.00 51.06 180 ASP A N 1
ATOM 1493 C CA . ASP A 1 180 ? 4.421 -4.811 -19.480 1.00 51.06 180 ASP A CA 1
ATOM 1494 C C . ASP A 1 180 ? 5.804 -5.485 -19.308 1.00 51.06 180 ASP A C 1
ATOM 1496 O O . ASP A 1 180 ? 6.832 -4.821 -19.190 1.00 51.06 180 ASP A O 1
ATOM 1500 N N . ARG A 1 181 ? 5.816 -6.823 -19.187 1.00 48.09 181 ARG A N 1
ATOM 1501 C CA . ARG A 1 181 ? 7.017 -7.697 -19.232 1.00 48.09 181 ARG A CA 1
ATOM 1502 C C . ARG A 1 181 ? 8.173 -7.383 -18.253 1.00 48.09 181 ARG A C 1
ATOM 1504 O O . ARG A 1 181 ? 9.334 -7.631 -18.562 1.00 48.09 181 ARG A O 1
ATOM 1511 N N . SER A 1 182 ? 7.888 -6.875 -17.055 1.00 49.34 182 SER A N 1
ATOM 1512 C CA . SER A 1 182 ? 8.907 -6.352 -16.119 1.00 49.34 182 SER A CA 1
ATOM 1513 C C . SER A 1 182 ? 9.301 -7.278 -14.951 1.00 49.34 182 SER A C 1
ATOM 1515 O O . SER A 1 182 ? 10.174 -6.931 -14.153 1.00 49.34 182 SER A O 1
ATOM 1517 N N . VAL A 1 183 ? 8.742 -8.490 -14.862 1.00 51.59 183 VAL A N 1
ATOM 1518 C CA . VAL A 1 183 ? 9.221 -9.521 -13.919 1.00 51.59 183 VAL A CA 1
ATOM 1519 C C . VAL A 1 183 ? 9.844 -10.665 -14.707 1.00 51.59 183 VAL A C 1
ATOM 1521 O O . VAL A 1 183 ? 9.271 -11.742 -14.840 1.00 51.59 183 VAL A O 1
ATOM 1524 N N . HIS A 1 184 ? 11.025 -10.420 -15.273 1.00 51.56 184 HIS A N 1
ATOM 1525 C CA . HIS A 1 184 ? 11.869 -11.528 -15.699 1.00 51.56 184 HIS A CA 1
ATOM 1526 C C . HIS A 1 184 ? 12.290 -12.317 -14.452 1.00 51.56 184 HIS A C 1
ATOM 1528 O O . HIS A 1 184 ? 12.729 -11.746 -13.454 1.00 51.56 184 HIS A O 1
ATOM 1534 N N . MET A 1 185 ? 12.089 -13.633 -14.513 1.00 52.34 185 MET A N 1
ATOM 1535 C CA . MET A 1 185 ? 12.255 -14.626 -13.445 1.00 52.34 185 MET A CA 1
ATOM 1536 C C . MET A 1 185 ? 13.703 -14.799 -12.932 1.00 52.34 185 MET A C 1
ATOM 1538 O O . MET A 1 185 ? 14.028 -15.841 -12.374 1.00 52.34 185 MET A O 1
ATOM 1542 N N . GLU A 1 186 ? 14.577 -13.795 -13.043 1.00 54.56 186 GLU A N 1
ATOM 1543 C CA . GLU A 1 186 ? 15.925 -13.840 -12.447 1.00 54.56 186 GLU A CA 1
ATOM 1544 C C . GLU A 1 186 ? 15.877 -13.911 -10.905 1.00 54.56 186 GLU A C 1
ATOM 1546 O O . GLU A 1 186 ? 16.821 -14.365 -10.267 1.00 54.56 186 GLU A O 1
ATOM 1551 N N . ASN A 1 187 ? 14.734 -13.565 -10.296 1.00 55.59 187 ASN A N 1
ATOM 1552 C CA . ASN A 1 187 ? 14.476 -13.724 -8.861 1.00 55.59 187 ASN A CA 1
ATOM 1553 C C . ASN A 1 187 ? 13.652 -14.975 -8.511 1.00 55.59 187 ASN A C 1
ATOM 1555 O O . ASN A 1 187 ? 13.100 -15.026 -7.413 1.00 55.59 187 ASN A O 1
ATOM 1559 N N . GLY A 1 188 ? 13.519 -15.964 -9.404 1.00 62.03 188 GLY A N 1
ATOM 1560 C CA . GLY A 1 188 ? 12.696 -17.159 -9.154 1.00 62.03 188 GLY A CA 1
ATOM 1561 C C . GLY A 1 188 ? 13.025 -17.871 -7.834 1.00 62.03 188 GLY A C 1
ATOM 1562 O O . GLY A 1 188 ? 12.130 -18.372 -7.170 1.00 62.03 188 GLY A O 1
ATOM 1563 N N . GLN A 1 189 ? 14.285 -17.813 -7.393 1.00 74.06 189 GLN A N 1
ATOM 1564 C CA . GLN A 1 189 ? 14.718 -18.356 -6.098 1.00 74.06 189 GLN A CA 1
ATOM 1565 C C . GLN A 1 189 ? 14.162 -17.613 -4.867 1.00 74.06 189 GLN A C 1
ATOM 1567 O O . GLN A 1 189 ? 14.103 -18.179 -3.781 1.00 74.06 189 GLN A O 1
ATOM 1572 N N . TYR A 1 190 ? 13.769 -16.345 -5.013 1.00 82.50 190 TYR A N 1
ATOM 1573 C CA . TYR A 1 190 ? 13.289 -15.499 -3.915 1.00 82.50 190 TYR A CA 1
ATOM 1574 C C . TYR A 1 190 ? 11.774 -15.291 -3.930 1.00 82.50 190 TYR A C 1
ATOM 1576 O O . TYR A 1 190 ? 11.220 -14.723 -2.986 1.00 82.50 190 TYR A O 1
ATOM 1584 N N . LEU A 1 191 ? 11.110 -15.690 -5.015 1.00 84.50 191 LEU A N 1
ATOM 1585 C CA . LEU A 1 191 ? 9.688 -15.483 -5.228 1.00 84.50 191 LEU A CA 1
ATOM 1586 C C . LEU A 1 191 ? 8.950 -16.813 -5.180 1.00 84.50 191 LEU A C 1
ATOM 1588 O O . LEU A 1 191 ? 9.260 -17.739 -5.918 1.00 84.50 191 LEU A O 1
ATOM 1592 N N . THR A 1 192 ? 7.912 -16.882 -4.356 1.00 87.56 192 THR A N 1
ATOM 1593 C CA . THR A 1 192 ? 6.953 -17.988 -4.396 1.00 87.56 192 THR A CA 1
ATOM 1594 C C . THR A 1 192 ? 5.749 -17.561 -5.223 1.00 87.56 192 THR A C 1
ATOM 1596 O O . THR A 1 192 ? 5.110 -16.558 -4.907 1.00 87.56 192 THR A O 1
ATOM 1599 N N . MET A 1 193 ? 5.434 -18.289 -6.294 1.00 84.94 193 MET A N 1
ATOM 1600 C CA . MET A 1 193 ? 4.202 -18.053 -7.048 1.00 84.94 193 MET A CA 1
ATOM 1601 C C . MET A 1 193 ? 3.009 -18.532 -6.217 1.00 84.94 193 MET A C 1
ATOM 1603 O O . MET A 1 193 ? 2.979 -19.677 -5.779 1.00 84.94 193 MET A O 1
ATOM 1607 N N . MET A 1 194 ? 2.040 -17.646 -5.999 1.00 85.06 194 MET A N 1
ATOM 1608 C CA . MET A 1 194 ? 0.809 -17.939 -5.253 1.00 85.06 194 MET A CA 1
ATOM 1609 C C . MET A 1 194 ? -0.401 -18.088 -6.186 1.00 85.06 194 MET A C 1
ATOM 1611 O O . MET A 1 194 ? -1.415 -18.655 -5.796 1.00 85.06 194 MET A O 1
ATOM 1615 N N . GLY A 1 195 ? -0.299 -17.556 -7.405 1.00 82.12 195 GLY A N 1
ATOM 1616 C CA . GLY A 1 195 ? -1.320 -17.596 -8.444 1.00 82.12 195 GLY A CA 1
ATOM 1617 C C . GLY A 1 195 ? -0.828 -16.886 -9.703 1.00 82.12 195 GLY A C 1
ATOM 1618 O O . GLY A 1 195 ? 0.254 -16.293 -9.709 1.00 82.12 195 GLY A O 1
ATOM 1619 N N . VAL A 1 196 ? -1.618 -16.931 -10.776 1.00 80.81 196 VAL A N 1
ATOM 1620 C CA . VAL A 1 196 ? -1.304 -16.195 -12.009 1.00 80.81 196 VAL A CA 1
ATOM 1621 C C . VAL A 1 196 ? -1.214 -14.705 -11.681 1.00 80.81 196 VAL A C 1
ATOM 1623 O O . VAL A 1 196 ? -2.160 -14.135 -11.158 1.00 80.81 196 VAL A O 1
ATOM 1626 N N . GLY A 1 197 ? -0.056 -14.092 -11.939 1.00 80.94 197 GLY A N 1
ATOM 1627 C CA . GLY A 1 197 ? 0.175 -12.675 -11.648 1.00 80.94 197 GLY A CA 1
ATOM 1628 C C . GLY A 1 197 ? 0.399 -12.333 -10.168 1.00 80.94 197 GLY A C 1
ATOM 1629 O O . GLY A 1 197 ? 0.642 -11.163 -9.861 1.00 80.94 197 GLY A O 1
ATOM 1630 N N . ILE A 1 198 ? 0.393 -13.321 -9.263 1.00 86.88 198 ILE A N 1
ATOM 1631 C CA . ILE A 1 198 ? 0.549 -13.125 -7.818 1.00 86.88 198 ILE A CA 1
ATOM 1632 C C . ILE A 1 198 ? 1.767 -13.888 -7.301 1.00 86.88 198 ILE A C 1
ATOM 1634 O O . ILE A 1 198 ? 1.854 -15.116 -7.381 1.00 86.88 198 ILE A O 1
ATOM 1638 N N . PHE A 1 199 ? 2.672 -13.154 -6.665 1.00 88.88 199 PHE A N 1
ATOM 1639 C CA . PHE A 1 199 ? 3.892 -13.689 -6.073 1.00 88.88 199 PHE A CA 1
ATOM 1640 C C . PHE A 1 199 ? 3.999 -13.295 -4.599 1.00 88.88 199 PHE A C 1
ATOM 1642 O O . PHE A 1 199 ? 3.379 -12.336 -4.140 1.00 88.88 199 PHE A O 1
ATOM 1649 N N . LYS A 1 200 ? 4.814 -14.027 -3.848 1.00 91.69 200 LYS A N 1
ATOM 1650 C CA . LYS A 1 200 ? 5.185 -13.732 -2.465 1.00 91.69 200 LYS A CA 1
ATOM 1651 C C . LYS A 1 200 ? 6.701 -13.541 -2.396 1.00 91.69 200 LYS A C 1
ATOM 1653 O O . LYS A 1 200 ? 7.449 -14.384 -2.885 1.00 91.69 200 LYS A O 1
ATOM 1658 N N . TYR A 1 201 ? 7.133 -12.435 -1.794 1.00 92.56 201 TYR A N 1
ATOM 1659 C CA . TYR A 1 201 ? 8.525 -12.161 -1.427 1.00 92.56 201 TYR A CA 1
ATOM 1660 C C . TYR A 1 201 ? 8.580 -11.902 0.075 1.00 92.56 201 TYR A C 1
ATOM 1662 O O . TYR A 1 201 ? 8.039 -10.895 0.541 1.00 92.56 201 TYR A O 1
ATOM 1670 N N . LYS A 1 202 ? 9.201 -12.806 0.847 1.00 93.69 202 LYS A N 1
ATOM 1671 C CA . LYS A 1 202 ? 9.068 -12.813 2.320 1.00 93.69 202 LYS A CA 1
ATOM 1672 C C . LYS A 1 202 ? 7.579 -12.710 2.683 1.00 93.69 202 LYS A C 1
ATOM 1674 O O . LYS A 1 202 ? 6.770 -13.344 2.026 1.00 93.69 202 LYS A O 1
ATOM 1679 N N . GLU A 1 203 ? 7.174 -11.871 3.633 1.00 94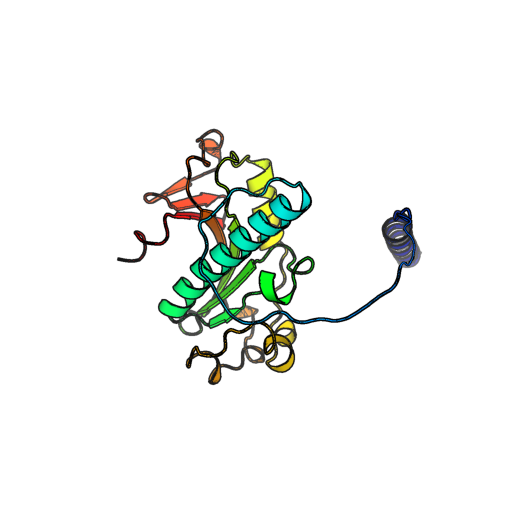.25 203 GLU A N 1
ATOM 1680 C CA . GLU A 1 203 ? 5.755 -11.669 3.978 1.00 94.25 203 GLU A CA 1
ATOM 1681 C C . GLU A 1 203 ? 5.007 -10.646 3.095 1.00 94.25 203 GLU A C 1
ATOM 1683 O O . GLU A 1 203 ? 3.861 -10.300 3.381 1.00 94.25 203 GLU A O 1
ATOM 1688 N N . MET A 1 204 ? 5.625 -10.137 2.023 1.00 95.69 204 MET A N 1
ATOM 1689 C CA . MET A 1 204 ? 5.001 -9.174 1.110 1.00 95.69 204 MET A CA 1
ATOM 1690 C C . MET A 1 204 ? 4.369 -9.873 -0.097 1.00 95.69 204 MET A C 1
ATOM 1692 O O . MET A 1 204 ? 5.022 -10.645 -0.804 1.00 95.69 204 MET A O 1
ATOM 1696 N N . LYS A 1 205 ? 3.102 -9.547 -0.373 1.00 94.00 205 LYS A N 1
ATOM 1697 C CA . LYS A 1 205 ? 2.402 -9.946 -1.600 1.00 94.00 205 LYS A CA 1
ATOM 1698 C C . LYS A 1 205 ? 2.829 -9.032 -2.747 1.00 94.00 205 LYS A C 1
ATOM 1700 O O . LYS A 1 205 ? 2.854 -7.816 -2.593 1.00 94.00 205 LYS A O 1
ATOM 1705 N N . ILE A 1 206 ? 3.123 -9.597 -3.905 1.00 90.81 206 ILE A N 1
ATOM 1706 C CA . ILE A 1 206 ? 3.397 -8.859 -5.136 1.00 90.81 206 ILE A CA 1
ATOM 1707 C C . ILE A 1 206 ? 2.291 -9.190 -6.125 1.00 90.81 206 ILE A C 1
ATOM 1709 O O . ILE A 1 206 ? 2.002 -10.361 -6.365 1.00 90.81 206 ILE A O 1
ATOM 1713 N N . VAL A 1 207 ? 1.683 -8.154 -6.689 1.00 88.62 207 VAL A N 1
ATOM 1714 C CA . VAL A 1 207 ? 0.590 -8.266 -7.650 1.00 88.62 207 VAL A CA 1
ATOM 1715 C C . VAL A 1 207 ? 1.019 -7.594 -8.945 1.00 88.62 207 VAL A C 1
ATOM 1717 O O . VAL A 1 207 ? 1.231 -6.381 -9.006 1.00 88.62 207 VAL A O 1
ATOM 1720 N N . THR A 1 208 ? 1.177 -8.402 -9.985 1.00 81.12 208 THR A N 1
ATOM 1721 C CA . THR A 1 208 ? 1.557 -7.979 -11.336 1.00 81.12 208 THR A CA 1
ATOM 1722 C C . THR A 1 208 ? 0.319 -7.973 -12.215 1.00 81.12 208 THR A C 1
ATOM 1724 O O . THR A 1 208 ? 0.112 -8.831 -13.065 1.00 81.12 208 THR A O 1
ATOM 1727 N N . THR A 1 209 ? -0.569 -7.028 -11.946 1.00 63.53 209 THR A N 1
ATOM 1728 C CA . THR A 1 209 ? -1.896 -7.016 -12.558 1.00 63.53 209 THR A CA 1
ATOM 1729 C C . THR A 1 209 ? -1.960 -6.167 -13.820 1.00 63.53 209 THR A C 1
ATOM 1731 O O . THR A 1 209 ? -1.558 -5.000 -13.835 1.00 63.53 209 THR A O 1
ATOM 1734 N N . ASN A 1 210 ? -2.693 -6.676 -14.810 1.00 59.12 210 ASN A N 1
ATOM 1735 C CA . ASN A 1 210 ? -3.727 -5.863 -15.435 1.00 59.12 210 ASN A CA 1
ATOM 1736 C C . ASN A 1 210 ? -4.938 -5.908 -14.485 1.00 59.12 210 ASN A C 1
ATOM 1738 O O . ASN A 1 210 ? -5.617 -6.922 -14.409 1.00 59.12 210 ASN A O 1
ATOM 1742 N N . ILE A 1 211 ? -5.160 -4.850 -13.691 1.00 52.75 211 ILE A N 1
ATOM 1743 C CA . ILE A 1 211 ? -6.087 -4.799 -12.520 1.00 52.75 211 ILE A CA 1
ATOM 1744 C C . ILE A 1 211 ? -7.545 -5.224 -12.845 1.00 52.75 211 ILE A C 1
ATOM 1746 O O . ILE A 1 211 ? -8.386 -5.339 -11.963 1.00 52.75 211 ILE A O 1
ATOM 1750 N N . LEU A 1 212 ? -7.859 -5.456 -14.117 1.00 43.91 212 LEU A N 1
ATOM 1751 C CA . LEU A 1 212 ? -9.170 -5.819 -14.639 1.00 43.91 212 LEU A CA 1
ATOM 1752 C C . LEU A 1 212 ? -9.522 -7.318 -14.529 1.00 43.91 212 LEU A C 1
ATOM 1754 O O . LEU A 1 212 ? -10.698 -7.635 -14.687 1.00 43.91 212 LEU A O 1
ATOM 1758 N N . GLU A 1 213 ? -8.566 -8.221 -14.273 1.00 48.84 213 GLU A N 1
ATOM 1759 C CA . GLU A 1 213 ? -8.819 -9.680 -14.318 1.00 48.84 213 GLU A CA 1
ATOM 1760 C C . GLU A 1 213 ? -8.832 -10.393 -12.954 1.00 48.84 213 GLU A C 1
ATOM 1762 O O . GLU A 1 213 ? -9.471 -11.429 -12.840 1.00 48.84 213 GLU A O 1
ATOM 1767 N N . GLU A 1 214 ? -8.215 -9.843 -11.902 1.00 46.22 214 GLU A N 1
ATOM 1768 C CA . GLU A 1 214 ? -8.131 -10.516 -10.584 1.00 46.22 214 GLU A CA 1
ATOM 1769 C C . GLU A 1 214 ? -9.370 -10.347 -9.681 1.00 46.22 214 GLU A C 1
ATOM 1771 O O . GLU A 1 214 ? -9.431 -10.945 -8.609 1.00 46.22 214 GLU A O 1
ATOM 1776 N N . PHE A 1 215 ? -10.347 -9.528 -10.080 1.00 48.22 215 PHE A N 1
ATOM 1777 C CA . PHE A 1 215 ? -11.516 -9.189 -9.251 1.00 48.22 215 PHE A CA 1
ATOM 1778 C C . PHE A 1 215 ? -12.861 -9.565 -9.899 1.00 48.22 215 PHE A C 1
ATOM 1780 O O . PHE A 1 215 ? -13.891 -8.993 -9.539 1.00 48.22 215 PHE A O 1
ATOM 1787 N N . LYS A 1 216 ? -12.849 -10.484 -10.873 1.00 35.62 216 LYS A N 1
ATOM 1788 C CA . LYS A 1 216 ? -14.044 -11.198 -11.351 1.00 35.62 216 LYS A CA 1
ATOM 1789 C C . LYS A 1 216 ? -14.138 -12.546 -10.652 1.00 35.62 216 LYS A C 1
ATOM 1791 O O . LYS A 1 216 ? -15.280 -12.940 -10.344 1.00 35.62 216 LYS A O 1
#

Foldseek 3Di:
DPVVVVVVVVVVVVVVVPPPDDDDDDDDDDDDDDDDDDDDDDDDDQDPDPVVNVVVVVVVQVVQLVVVQVVLLVVVWDKDQLCQLQPVNSLQFRMWTADPVQQATEREHEAADQDAACDPVNVVVNVVSLVPDDDQQVCPAPVSRVPPPPPDRPSNVPDGSNPDPNVSHHYAYEYEYEDDPHHDCPVVVQWDDPDVQWIDGPRYIYGHDPPVPPPD

Organism: NCBI:txid1123402

InterPro domains:
  IPR011335 Restriction endonuclease type II-like [SSF52980] (61-138)
  IPR011856 tRNA endonuclease-like domain superfamily [G3DSA:3.40.1350.10] (58-156)

Nearest PDB structures (foldseek):
  1ob9-assembly1_A-2  TM=5.967E-01  e=1.901E-01  Saccharolobus solfataricus
  2wcz-assembly1_A  TM=6.410E-01  e=2.802E-01  Archaeoglobus fulgidus
  2wcw-assembly2_C  TM=6.243E-01  e=1.240E+00  Archaeoglobus fulgidus
  5mv0-assembly1_A  TM=4.248E-01  e=2.695E+00  CAS virus

Secondary structure (DSSP, 8-state):
-HHHHHHHHHHHHHHHHHH--PPPP-------------------PPPSSHHHHHHHHHHHHHHHHHHHHHHHHHTT-EEE-HHHHHGGGSTT--EEEEETTTTEEEEEEEE--SS----HHHHHHHHHHHHH----GGGG-GGGTTTT-----TTGGG--GGG--GGGSEEEEEEEEE-SS---GGGTTT-EEEETTEEEETTEEEEEE-TTSTT-